Protein AF-A0A1E3H5L6-F1 (afdb_monomer_lite)

Secondary structure (DSSP, 8-state):
-PPP-PPPPSB-TT-TTTT-HHHHHHHHHH-BTTB-EEEETHHHHHHHTTPPP---EEEESS-HHHHHHHHHHTT-EEE-TTGGGTEEEEEETTEEEEEEE-EEEEEEETTEEEEEE-S-HHHHHHTSSBGGGS-EE-TT-BEE-TT-HHHHHHHT---BSS-HHHHHHH-THHHHHHHHHHHHT--SSPPHHHHHHHHHTGGGGGGS-HHHHHHHHHHHHTSTTHHHHHHHHHHTT-HHHHTTT-------TTTTTSSSSSSSSSSS------------------------------------------------------------------------

Organism: NCBI:txid1439726

pLDDT: mean 74.46, std 27.36, range [25.09, 97.69]

Radius of gyration: 32.9 Å; chains: 1; bounding box: 46×104×110 Å

InterPro domains:
  IPR002646 Poly A polymerase, head domain [PF01743] (38-158)
  IPR002646 Poly A polymerase, head domain [cd05398] (20-152)
  IPR043519 Nucleotidyltransferase superfamily [G3DSA:3.30.460.10] (14-154)
  IPR043519 Nucleotidyltransferase superfamily [SSF81301] (20-152)
  IPR050264 Bacterial CCA-adding enzyme type 3 subfamily [PTHR46173] (20-242)

Sequence (340 aa):
MPGEAQIPPRSIAGAAFLADPALQRLFDVVETPGTRLRAVGGAVRNTLIGVAVADVDLATDAAPETVMQRARAAGLAVHPTGLDHGTVTVVVAGCAFEVTTLRADIATDGRRATVAFTDDWAADAGRRDFTMNAIYADRDGTLFDPCGGIADALAGRVRFIGDPAARIAEDYLRILRFFRFHAVYGSGEPDAEGLAASIRARRGLDILSRERIGQEMLKLVTGRRAGAIAAVMQEAGLLGPVIAGVGRPRCSAACWSSHGRRAARSVRRRRLRRFAPSPRRMPRGLPAACGCRGRRRRRSPQRPVLPVGSVPAPCRKSCARRSTGTAARGFSPGSIWRRR

Foldseek 3Di:
DPDDLPDFDQFLAPQPVLVDPQVVVLQVQQDDVVKFKWWFFPSLLCSLQVHDDDATAIEMLDQLVSSVVSLVVVVWDKDCDPSVQQWIWTAGPNDTYIYHAQWAFPDQDAQDGPIDGHSDLLRSLQLDFWQLRSWIAGSSGRIDRNQCNRSCSNQQATDGRPQLLVNCRSPVLSLLVQLLSCLARHDDDHDPRNLVSNLVCLVVLLVDDLVSLVVSLVSLCPGNNSLVSVVSCVVSVNVCSSVVNPDDPPDDSVPVVPVVPPVPPPPDDDDDDDDDDDDDDDDDDDDDDDDDDDDDDDDDDDDDDDDDDDDDDDDDDDDDDDDDDDDDDDDDDDDDDDDD

Structure (mmCIF, N/CA/C/O backbone):
data_AF-A0A1E3H5L6-F1
#
_entry.id   AF-A0A1E3H5L6-F1
#
loop_
_atom_site.group_PDB
_atom_site.id
_atom_site.type_symbol
_atom_site.label_atom_id
_atom_site.label_alt_id
_atom_site.label_comp_id
_atom_site.label_asym_id
_atom_site.label_entity_id
_atom_site.label_seq_id
_atom_site.pdbx_PDB_ins_code
_atom_site.Cartn_x
_atom_site.Cartn_y
_atom_site.Cartn_z
_atom_site.occupancy
_atom_site.B_iso_or_equiv
_atom_site.auth_seq_id
_atom_site.auth_comp_id
_atom_site.auth_asym_id
_atom_site.auth_atom_id
_atom_site.pdbx_PDB_model_num
ATOM 1 N N . MET A 1 1 ? -12.298 5.100 -31.265 1.00 35.44 1 MET A N 1
ATOM 2 C CA . MET A 1 1 ? -13.200 5.655 -30.239 1.00 35.44 1 MET A CA 1
ATOM 3 C C . MET A 1 1 ? -12.334 6.046 -29.055 1.00 35.44 1 MET A C 1
ATOM 5 O O . MET A 1 1 ? -11.755 5.139 -28.465 1.00 35.44 1 MET A O 1
ATOM 9 N N . PRO A 1 2 ? -12.127 7.339 -28.763 1.00 41.56 2 PRO A N 1
ATOM 10 C CA . PRO A 1 2 ? -11.538 7.730 -27.487 1.00 41.56 2 PRO A CA 1
ATOM 11 C C . PRO A 1 2 ? -12.491 7.220 -26.403 1.00 41.56 2 PRO A C 1
ATOM 13 O O . PRO A 1 2 ? -13.686 7.497 -26.476 1.00 41.56 2 PRO A O 1
ATOM 16 N N . GLY A 1 3 ? -11.995 6.371 -25.502 1.00 43.38 3 GLY A N 1
ATOM 17 C CA . GLY A 1 3 ? -12.813 5.767 -24.453 1.00 43.38 3 GLY A CA 1
ATOM 18 C C . GLY A 1 3 ? -13.451 6.856 -23.602 1.00 43.38 3 GLY A C 1
ATOM 19 O O . GLY A 1 3 ? -12.764 7.800 -23.212 1.00 43.38 3 GLY A O 1
ATOM 20 N N . GLU A 1 4 ? -14.754 6.741 -23.352 1.00 46.75 4 GLU A N 1
ATOM 21 C CA . GLU A 1 4 ? -15.442 7.568 -22.363 1.00 46.75 4 GLU A CA 1
ATOM 22 C C . GLU A 1 4 ? -14.608 7.568 -21.082 1.00 46.75 4 GLU A C 1
ATOM 24 O O . GLU A 1 4 ? -14.268 6.505 -20.555 1.00 46.75 4 GLU A O 1
ATOM 29 N N . ALA A 1 5 ? -14.209 8.756 -20.623 1.00 53.06 5 ALA A N 1
ATOM 30 C CA . ALA A 1 5 ? -13.497 8.904 -19.367 1.00 53.06 5 ALA A CA 1
ATOM 31 C C . ALA A 1 5 ? -14.425 8.407 -18.256 1.00 53.06 5 ALA A C 1
ATOM 33 O O . ALA A 1 5 ? -15.350 9.102 -17.839 1.00 53.06 5 ALA A O 1
ATOM 34 N N . GLN A 1 6 ? -14.224 7.158 -17.846 1.00 60.16 6 GLN A N 1
ATOM 35 C CA . GLN A 1 6 ? -15.058 6.504 -16.858 1.00 60.16 6 GLN A CA 1
ATOM 36 C C . GLN A 1 6 ? -14.918 7.282 -15.551 1.00 60.16 6 GLN A C 1
ATOM 38 O O . GLN A 1 6 ? -13.818 7.397 -15.008 1.00 60.16 6 GLN A O 1
ATOM 43 N N . ILE A 1 7 ? -16.021 7.875 -15.091 1.00 73.38 7 ILE A N 1
ATOM 44 C CA . ILE A 1 7 ? -16.043 8.632 -13.840 1.00 73.38 7 ILE A CA 1
ATOM 45 C C . ILE A 1 7 ? -15.582 7.672 -12.738 1.00 73.38 7 ILE A C 1
ATOM 47 O O . ILE A 1 7 ? -16.193 6.608 -12.584 1.00 73.38 7 ILE A O 1
ATOM 51 N N . PRO A 1 8 ? -14.504 7.994 -12.001 1.00 79.94 8 PRO A N 1
ATOM 52 C CA . PRO A 1 8 ? -13.998 7.096 -10.980 1.00 79.94 8 PRO A CA 1
ATOM 53 C C . PRO A 1 8 ? -15.085 6.865 -9.920 1.00 79.94 8 PRO A C 1
ATOM 55 O O . PRO A 1 8 ? -15.781 7.815 -9.535 1.00 79.94 8 PRO A O 1
ATOM 58 N N . PRO A 1 9 ? -15.264 5.618 -9.451 1.00 87.50 9 PRO A N 1
ATOM 59 C CA . PRO A 1 9 ? -16.219 5.319 -8.401 1.00 87.50 9 PRO A CA 1
ATOM 60 C C . PRO A 1 9 ? -15.869 6.130 -7.155 1.00 87.50 9 PRO A C 1
ATOM 62 O O . PRO A 1 9 ? -14.699 6.322 -6.828 1.00 87.50 9 PRO A O 1
ATOM 65 N N . ARG A 1 10 ? -16.900 6.601 -6.454 1.00 91.88 10 ARG A N 1
ATOM 66 C CA . ARG A 1 10 ? -16.752 7.325 -5.181 1.00 91.88 10 ARG A CA 1
ATOM 67 C C . ARG A 1 10 ? -16.841 6.410 -3.962 1.00 91.88 10 ARG A C 1
ATOM 69 O O . ARG A 1 10 ? -16.592 6.854 -2.848 1.00 91.88 10 ARG A O 1
ATOM 76 N N . SER A 1 11 ? -17.224 5.151 -4.164 1.00 94.06 11 SER A N 1
ATOM 77 C CA . SER A 1 11 ? -17.421 4.187 -3.090 1.00 94.06 11 SER A CA 1
ATOM 78 C C . SER A 1 11 ? -17.182 2.755 -3.573 1.00 94.06 11 SER A C 1
ATOM 80 O O . SER A 1 11 ? -17.441 2.433 -4.734 1.00 94.06 11 SER A O 1
ATOM 82 N N . ILE A 1 12 ? -16.711 1.910 -2.660 1.00 94.75 12 ILE A N 1
ATOM 83 C CA . ILE A 1 12 ? -16.675 0.445 -2.755 1.00 94.75 12 ILE A CA 1
ATOM 84 C C . ILE A 1 12 ? -17.670 -0.200 -1.775 1.00 94.75 12 ILE A C 1
ATOM 86 O O . ILE A 1 12 ? -17.419 -1.284 -1.246 1.00 94.75 12 ILE A O 1
ATOM 90 N N . ALA A 1 13 ? -18.790 0.472 -1.494 1.00 92.31 13 ALA A N 1
ATOM 91 C CA . ALA A 1 13 ? -19.855 -0.069 -0.656 1.00 92.31 13 ALA A CA 1
ATOM 92 C C . ALA A 1 13 ? -20.252 -1.486 -1.108 1.00 92.31 13 ALA A C 1
ATOM 94 O O . ALA A 1 13 ? -20.385 -1.770 -2.300 1.00 92.31 13 ALA A O 1
ATOM 95 N N . GLY A 1 14 ? -20.420 -2.388 -0.140 1.00 90.31 14 GLY A N 1
ATOM 96 C CA . GLY A 1 14 ? -20.698 -3.803 -0.402 1.00 90.31 14 GLY A CA 1
ATOM 97 C C . GLY A 1 14 ? -19.461 -4.665 -0.680 1.00 90.31 14 GLY A C 1
ATOM 98 O O . GLY A 1 14 ? -19.610 -5.857 -0.948 1.00 90.31 14 GLY A O 1
ATOM 99 N N . ALA A 1 15 ? -18.243 -4.117 -0.594 1.00 93.31 15 ALA A N 1
ATOM 100 C CA . ALA A 1 15 ? -17.028 -4.926 -0.623 1.00 93.31 15 ALA A CA 1
ATOM 101 C C . ALA A 1 15 ? -17.051 -5.988 0.489 1.00 93.31 15 ALA A C 1
ATOM 103 O O . ALA A 1 15 ? -17.270 -5.672 1.658 1.00 93.31 15 ALA A O 1
ATOM 104 N N . ALA A 1 16 ? -16.777 -7.246 0.133 1.00 93.50 16 ALA A N 1
ATOM 105 C CA . ALA A 1 16 ? -16.902 -8.376 1.056 1.00 93.50 16 ALA A CA 1
ATOM 106 C C . ALA A 1 16 ? -16.047 -8.219 2.324 1.00 93.50 16 ALA A C 1
ATOM 108 O O . ALA A 1 16 ? -16.503 -8.560 3.410 1.00 93.50 16 ALA A O 1
ATOM 109 N N . PHE A 1 17 ? -14.839 -7.660 2.199 1.00 94.12 17 PHE A N 1
ATOM 110 C CA . PHE A 1 17 ? -13.961 -7.438 3.349 1.00 94.12 17 PHE A CA 1
ATOM 111 C C . PHE A 1 17 ? -14.489 -6.340 4.288 1.00 94.12 17 PHE A C 1
ATOM 113 O O . PHE A 1 17 ? -14.298 -6.444 5.491 1.00 94.12 17 PHE A O 1
ATOM 120 N N . LEU A 1 18 ? -15.193 -5.321 3.770 1.00 95.12 18 LEU A N 1
ATOM 121 C CA . LEU A 1 18 ? -15.835 -4.290 4.598 1.00 95.12 18 LEU A CA 1
ATOM 122 C C . LEU A 1 18 ? -17.068 -4.831 5.324 1.00 95.12 18 LEU A C 1
ATOM 124 O O . LEU A 1 18 ? -17.407 -4.336 6.392 1.00 95.12 18 LEU A O 1
ATOM 128 N N . ALA A 1 19 ? -17.725 -5.854 4.778 1.00 93.88 19 ALA A N 1
ATOM 129 C CA . ALA A 1 19 ? -18.857 -6.508 5.427 1.00 93.88 19 ALA A CA 1
ATOM 130 C C . ALA A 1 19 ? -18.444 -7.470 6.560 1.00 93.88 19 ALA A C 1
ATOM 132 O O . ALA A 1 19 ? -19.322 -7.995 7.244 1.00 93.88 19 ALA A O 1
ATOM 133 N N . ASP A 1 20 ? -17.144 -7.711 6.768 1.00 95.12 20 ASP A N 1
ATOM 134 C CA . ASP A 1 20 ? -16.649 -8.577 7.839 1.00 95.12 20 ASP A CA 1
ATOM 135 C C . ASP A 1 20 ? -17.026 -8.001 9.224 1.00 95.12 20 ASP A C 1
ATOM 137 O O . ASP A 1 20 ? -16.581 -6.901 9.578 1.00 95.12 20 ASP A O 1
ATOM 141 N N . PRO A 1 21 ? -17.812 -8.728 10.048 1.00 96.31 21 PRO A N 1
ATOM 142 C CA . PRO A 1 21 ? -18.184 -8.277 11.386 1.00 96.31 21 PRO A CA 1
ATOM 143 C C . PRO A 1 21 ? -16.985 -8.015 12.306 1.00 96.31 21 PRO A C 1
ATOM 145 O O . PRO A 1 21 ? -17.060 -7.147 13.176 1.00 96.31 21 PRO A O 1
ATOM 148 N N . ALA A 1 22 ? -15.882 -8.752 12.139 1.00 96.38 22 ALA A N 1
ATOM 149 C CA . ALA A 1 22 ? -14.669 -8.553 12.922 1.00 96.38 22 ALA A CA 1
ATOM 150 C C . ALA A 1 22 ? -14.000 -7.217 12.573 1.00 96.38 22 ALA A C 1
ATOM 152 O O . ALA A 1 22 ? -13.580 -6.487 13.474 1.00 96.38 22 ALA A O 1
ATOM 153 N N . LEU A 1 23 ? -13.977 -6.858 11.286 1.00 96.75 23 LEU A N 1
ATOM 154 C CA . LEU A 1 23 ? -13.470 -5.565 10.840 1.00 96.75 23 LEU A CA 1
ATOM 155 C C . LEU A 1 23 ? -14.394 -4.418 11.274 1.00 96.75 23 LEU A C 1
ATOM 157 O O . LEU A 1 23 ? -13.916 -3.410 11.789 1.00 96.75 23 LEU A O 1
ATOM 161 N N . GLN A 1 24 ? -15.714 -4.576 11.140 1.00 97.06 24 GLN A N 1
ATOM 162 C CA . GLN A 1 24 ? -16.682 -3.573 11.607 1.00 97.06 24 GLN A CA 1
ATOM 163 C C . GLN A 1 24 ? -16.564 -3.319 13.112 1.00 97.06 24 GLN A C 1
ATOM 165 O O . GLN A 1 24 ? -16.542 -2.168 13.544 1.00 97.06 24 GLN A O 1
ATOM 170 N N . ARG A 1 25 ? -16.364 -4.376 13.906 1.00 97.12 25 ARG A N 1
ATOM 171 C CA . ARG A 1 25 ? -16.081 -4.238 15.337 1.00 97.12 25 ARG A CA 1
ATOM 172 C C . ARG A 1 25 ? -14.775 -3.488 15.605 1.00 97.12 25 ARG A C 1
ATOM 174 O O . ARG A 1 25 ? -14.689 -2.773 16.598 1.00 97.12 25 ARG A O 1
ATOM 181 N N . LEU A 1 26 ? -13.753 -3.647 14.766 1.00 97.19 26 LEU A N 1
ATOM 182 C CA . LEU A 1 26 ? -12.511 -2.888 14.913 1.00 97.19 26 LEU A CA 1
ATOM 183 C C . LEU A 1 26 ? -12.719 -1.395 14.619 1.00 97.19 26 LEU A C 1
ATOM 185 O O . LEU A 1 26 ? -12.208 -0.570 15.375 1.00 97.19 26 LEU A O 1
ATOM 189 N N . PHE A 1 27 ? -13.513 -1.052 13.596 1.00 97.62 27 PHE A N 1
ATOM 190 C CA . PHE A 1 27 ? -13.945 0.332 13.363 1.00 97.62 27 PHE A CA 1
ATOM 191 C C . PHE A 1 27 ? -14.646 0.906 14.599 1.00 97.62 27 PHE A C 1
ATOM 193 O O . PHE A 1 27 ? -14.239 1.958 15.081 1.00 97.62 27 PHE A O 1
ATOM 200 N N . ASP A 1 28 ? -15.606 0.182 15.183 1.00 96.88 28 ASP A N 1
ATOM 201 C CA . ASP A 1 28 ? -16.335 0.636 16.380 1.00 96.88 28 ASP A CA 1
ATOM 202 C C . ASP A 1 28 ? -15.425 0.898 17.591 1.00 96.88 28 ASP A C 1
ATOM 204 O O . ASP A 1 28 ? -15.716 1.754 18.424 1.00 96.88 28 ASP A O 1
ATOM 208 N N . VAL A 1 29 ? -14.331 0.145 17.714 1.00 96.62 29 VAL A N 1
ATOM 209 C CA . VAL A 1 29 ? -13.397 0.258 18.840 1.00 96.62 29 VAL A CA 1
ATOM 210 C C . VAL A 1 29 ? -12.401 1.399 18.656 1.00 96.62 29 VAL A C 1
ATOM 212 O O . VAL A 1 29 ? -12.017 2.045 19.634 1.00 96.62 29 VAL A O 1
ATOM 215 N N . VAL A 1 30 ? -11.931 1.626 17.429 1.00 96.19 30 VAL A N 1
ATOM 216 C CA . VAL A 1 30 ? -10.884 2.618 17.158 1.00 96.19 30 VAL A CA 1
ATOM 217 C C . VAL A 1 30 ? -11.473 3.997 16.886 1.00 96.19 30 VAL A C 1
ATOM 219 O O . VAL A 1 30 ? -10.891 4.986 17.330 1.00 96.19 30 VAL A O 1
ATOM 222 N N . GLU A 1 31 ? -12.602 4.090 16.187 1.00 96.50 31 GLU A N 1
ATOM 223 C CA . GLU A 1 31 ? -13.190 5.368 15.792 1.00 96.50 31 GLU A CA 1
ATOM 224 C C . GLU A 1 31 ? -13.839 6.109 16.966 1.00 96.50 31 GLU A C 1
ATOM 226 O O . GLU A 1 31 ? -14.530 5.543 17.809 1.00 96.50 31 GLU A O 1
ATOM 231 N N . THR A 1 32 ? -13.649 7.427 16.993 1.00 93.25 32 THR A N 1
ATOM 232 C CA . THR A 1 32 ? -14.320 8.360 17.909 1.00 93.25 32 THR A CA 1
ATOM 233 C C . THR A 1 32 ? -14.660 9.641 17.145 1.00 93.25 32 THR A C 1
ATOM 235 O O . THR A 1 32 ? -14.175 9.838 16.024 1.00 93.25 32 THR A O 1
ATOM 238 N N . PRO A 1 33 ? -15.447 10.577 17.708 1.00 90.38 33 PRO A N 1
ATOM 239 C CA . PRO A 1 33 ? -15.468 11.938 17.181 1.00 90.38 33 PRO A CA 1
ATOM 240 C C . PRO A 1 33 ? -14.024 12.466 17.083 1.00 90.38 33 PRO A C 1
ATOM 242 O O . PRO A 1 33 ? -13.317 12.501 18.086 1.00 90.38 33 PRO A O 1
ATOM 245 N N . GLY A 1 34 ? -13.560 12.779 15.869 1.00 88.06 34 GLY A N 1
ATOM 246 C CA . GLY A 1 34 ? -12.190 13.246 15.610 1.00 88.06 34 GLY A CA 1
ATOM 247 C C . GLY A 1 34 ? -11.105 12.173 15.437 1.00 88.06 34 GLY A C 1
ATOM 248 O O . GLY A 1 34 ? -9.956 12.543 15.252 1.00 88.06 34 GLY A O 1
ATOM 249 N N . THR A 1 35 ? -11.433 10.876 15.472 1.00 93.94 35 THR A N 1
ATOM 250 C CA . THR A 1 35 ? -10.511 9.797 15.067 1.00 93.94 35 THR A CA 1
ATOM 251 C C . THR A 1 35 ? -11.134 9.008 13.928 1.00 93.94 35 THR A C 1
ATOM 253 O O . THR A 1 35 ? -12.324 8.672 13.969 1.00 93.94 35 THR A O 1
ATOM 256 N N . ARG A 1 36 ? -10.339 8.697 12.913 1.00 95.94 36 ARG A N 1
ATOM 257 C CA . ARG A 1 36 ? -10.744 7.909 11.754 1.00 95.94 36 ARG A CA 1
ATOM 258 C C . ARG A 1 36 ? -9.859 6.683 11.611 1.00 95.94 36 ARG A C 1
ATOM 260 O O . ARG A 1 36 ? -8.647 6.734 11.812 1.00 95.94 36 ARG A O 1
ATOM 267 N N . LEU A 1 37 ? -10.484 5.576 11.237 1.00 97.38 37 LEU A N 1
ATOM 268 C CA . LEU A 1 37 ? -9.820 4.371 10.767 1.00 97.38 37 LEU A CA 1
ATOM 269 C C . LEU A 1 37 ? -10.243 4.189 9.310 1.00 97.38 37 LEU A C 1
ATOM 271 O O . LEU A 1 37 ? -11.395 4.425 8.966 1.00 97.38 37 LEU A O 1
ATOM 275 N N . ARG A 1 38 ? -9.318 3.802 8.436 1.00 97.69 38 ARG A N 1
ATOM 276 C CA . ARG A 1 38 ? -9.599 3.569 7.016 1.00 97.69 38 ARG A CA 1
ATOM 277 C C . ARG A 1 38 ? -8.890 2.326 6.534 1.00 97.69 38 ARG A C 1
ATOM 279 O O . ARG A 1 38 ? -7.726 2.122 6.863 1.00 97.69 38 ARG A O 1
ATOM 286 N N . ALA A 1 39 ? -9.547 1.540 5.693 1.00 97.38 39 ALA A N 1
ATOM 287 C CA . ALA A 1 39 ? -8.843 0.539 4.904 1.00 97.38 39 ALA A CA 1
ATOM 288 C C . ALA A 1 39 ? -7.957 1.234 3.872 1.00 97.38 39 ALA A C 1
ATOM 290 O O . ALA A 1 39 ? -8.349 2.255 3.309 1.00 97.38 39 ALA A O 1
ATOM 291 N N . VAL A 1 40 ? -6.763 0.700 3.620 1.00 95.69 40 VAL A N 1
ATOM 292 C CA . VAL A 1 40 ? -5.792 1.338 2.727 1.00 95.69 40 VAL A CA 1
ATOM 293 C C . VAL A 1 40 ? -5.113 0.339 1.797 1.00 95.69 40 VAL A C 1
ATOM 295 O O . VAL A 1 40 ? -4.945 -0.841 2.095 1.00 95.69 40 VAL A O 1
ATOM 298 N N . GLY A 1 41 ? -4.690 0.828 0.634 1.00 91.62 41 GLY A N 1
ATOM 299 C CA . GLY A 1 41 ? -3.718 0.143 -0.205 1.00 91.62 41 GLY A CA 1
ATOM 300 C C . GLY A 1 41 ? -4.280 -1.088 -0.903 1.00 91.62 41 GLY A C 1
ATOM 301 O O . GLY A 1 41 ? -5.126 -0.973 -1.790 1.00 91.62 41 GLY A O 1
ATOM 302 N N . GLY A 1 42 ? -3.742 -2.266 -0.575 1.00 92.31 42 GLY A N 1
ATOM 303 C CA . GLY A 1 42 ? -3.971 -3.493 -1.338 1.00 92.31 42 GLY A CA 1
ATOM 304 C C . GLY A 1 42 ? -5.433 -3.921 -1.409 1.00 92.31 42 GLY A C 1
ATOM 305 O O . GLY A 1 42 ? -5.910 -4.239 -2.499 1.00 92.31 42 GLY A O 1
ATOM 306 N N . ALA A 1 43 ? -6.139 -3.876 -0.279 1.00 94.75 43 ALA A N 1
ATOM 307 C CA . ALA A 1 43 ? -7.544 -4.263 -0.190 1.00 94.75 43 ALA A CA 1
ATOM 308 C C . ALA A 1 43 ? -8.452 -3.353 -1.030 1.00 94.75 43 ALA A C 1
ATOM 310 O O . ALA A 1 43 ? -9.270 -3.834 -1.820 1.00 94.75 43 ALA A O 1
ATOM 311 N N . VAL A 1 44 ? -8.249 -2.036 -0.922 1.00 96.50 44 VAL A N 1
ATOM 312 C CA . VAL A 1 44 ? -9.035 -1.027 -1.647 1.00 96.50 44 VAL A CA 1
ATOM 313 C C . VAL A 1 44 ? -8.782 -1.133 -3.152 1.00 96.50 44 VAL A C 1
ATOM 315 O O . VAL A 1 44 ? -9.725 -1.279 -3.930 1.00 96.50 44 VAL A O 1
ATOM 318 N N . ARG A 1 45 ? -7.507 -1.169 -3.567 1.00 95.50 45 ARG A N 1
ATOM 319 C CA . ARG A 1 45 ? -7.117 -1.340 -4.975 1.00 95.50 45 ARG A CA 1
ATOM 320 C C . ARG A 1 45 ? -7.699 -2.615 -5.569 1.00 95.50 45 ARG A C 1
ATOM 322 O O . ARG A 1 45 ? -8.288 -2.562 -6.642 1.00 95.50 45 ARG A O 1
ATOM 329 N N . ASN A 1 46 ? -7.515 -3.756 -4.902 1.00 95.44 46 ASN A N 1
ATOM 330 C CA . ASN A 1 46 ? -7.954 -5.049 -5.425 1.00 95.44 46 ASN A CA 1
ATOM 331 C C . ASN A 1 46 ? -9.473 -5.091 -5.598 1.00 95.44 46 ASN A C 1
ATOM 333 O O . ASN A 1 46 ? -9.945 -5.570 -6.625 1.00 95.44 46 ASN A O 1
ATOM 337 N N . THR A 1 47 ? -10.218 -4.504 -4.663 1.00 95.75 47 THR A N 1
ATOM 338 C CA . THR A 1 47 ? -11.676 -4.377 -4.767 1.00 95.75 47 THR A CA 1
ATOM 339 C C . THR A 1 47 ? -12.088 -3.565 -5.995 1.00 95.75 47 THR A C 1
ATOM 341 O O . THR A 1 47 ? -12.937 -4.015 -6.760 1.00 95.75 47 THR A O 1
ATOM 344 N N . LEU A 1 48 ? -11.440 -2.420 -6.240 1.00 94.31 48 LEU A N 1
ATOM 345 C CA . LEU A 1 48 ? -11.726 -1.563 -7.399 1.00 94.31 48 LEU A CA 1
ATOM 346 C C . LEU A 1 48 ? -11.523 -2.275 -8.743 1.00 94.31 48 LEU A C 1
ATOM 348 O O . LEU A 1 48 ? -12.259 -2.018 -9.691 1.00 94.31 48 LEU A O 1
ATOM 352 N N . ILE A 1 49 ? -10.536 -3.169 -8.830 1.00 93.38 49 ILE A N 1
ATOM 353 C CA . ILE A 1 49 ? -10.177 -3.874 -10.073 1.00 93.38 49 ILE A CA 1
ATOM 354 C C . ILE A 1 49 ? -10.707 -5.318 -10.137 1.00 93.38 49 ILE A C 1
ATOM 356 O O . ILE A 1 49 ? -10.321 -6.071 -11.033 1.00 93.38 49 ILE A O 1
ATOM 360 N N . GLY A 1 50 ? -11.557 -5.731 -9.190 1.00 92.12 50 GLY A N 1
ATOM 361 C CA . GLY A 1 50 ? -12.161 -7.069 -9.162 1.00 92.12 50 GLY A CA 1
ATOM 362 C C . GLY A 1 50 ? -11.173 -8.214 -8.894 1.00 92.12 50 GLY A C 1
ATOM 363 O O . GLY A 1 50 ? -11.354 -9.324 -9.392 1.00 92.12 50 GLY A O 1
ATOM 364 N N . VAL A 1 51 ? -10.108 -7.953 -8.137 1.00 91.25 51 VAL A N 1
ATOM 365 C CA . VAL A 1 51 ? -9.126 -8.950 -7.686 1.00 91.25 51 VAL A CA 1
ATOM 366 C C . VAL A 1 51 ? -9.423 -9.336 -6.236 1.00 91.25 51 VAL A C 1
ATOM 368 O O . VAL A 1 51 ? -9.881 -8.516 -5.445 1.00 91.25 51 VAL A O 1
ATOM 371 N N . ALA A 1 52 ? -9.149 -10.590 -5.868 1.00 90.50 52 ALA A N 1
ATOM 372 C CA . ALA A 1 52 ? -9.332 -11.056 -4.497 1.00 90.50 52 ALA A CA 1
ATOM 373 C C . ALA A 1 52 ? -8.488 -10.238 -3.500 1.00 90.50 52 ALA A C 1
ATOM 375 O O . ALA A 1 52 ? -7.312 -9.942 -3.740 1.00 90.50 52 ALA A O 1
ATOM 376 N N . VAL A 1 53 ? -9.098 -9.885 -2.371 1.00 93.00 53 VAL A N 1
ATOM 377 C CA . VAL A 1 53 ? -8.414 -9.278 -1.225 1.00 93.00 53 VAL A CA 1
ATOM 378 C C . VAL A 1 53 ? -7.863 -10.412 -0.364 1.00 93.00 53 VAL A C 1
ATOM 380 O O . VAL A 1 53 ? -8.619 -11.298 0.023 1.00 93.00 53 VAL A O 1
ATOM 383 N N . ALA A 1 54 ? -6.550 -10.415 -0.133 1.00 85.88 54 ALA A N 1
ATOM 384 C CA . ALA A 1 54 ? -5.888 -11.408 0.716 1.00 85.88 54 ALA A CA 1
ATOM 385 C C . ALA A 1 54 ? -5.730 -10.882 2.146 1.00 85.88 54 ALA A C 1
ATOM 387 O O . ALA A 1 54 ? -6.175 -11.528 3.086 1.00 85.88 54 ALA A O 1
ATOM 388 N N . ASP A 1 55 ? -5.179 -9.674 2.261 1.00 89.56 55 ASP A N 1
ATOM 389 C CA . ASP A 1 55 ? -4.893 -9.003 3.524 1.00 89.56 55 ASP A CA 1
ATOM 390 C C . ASP A 1 55 ? -5.539 -7.610 3.524 1.00 89.56 55 ASP A C 1
ATOM 392 O O . ASP A 1 55 ? -5.670 -6.971 2.468 1.00 89.56 55 ASP A O 1
ATOM 396 N N . VAL A 1 56 ? -5.961 -7.153 4.705 1.00 94.31 56 VAL A N 1
ATOM 397 C CA . VAL A 1 56 ? -6.582 -5.840 4.917 1.00 94.31 56 VAL A CA 1
ATOM 398 C C . VAL A 1 56 ? -5.691 -5.011 5.831 1.00 94.31 56 VAL A C 1
ATOM 400 O O . VAL A 1 56 ? -5.662 -5.225 7.041 1.00 94.31 56 VAL A O 1
ATOM 403 N N . ASP A 1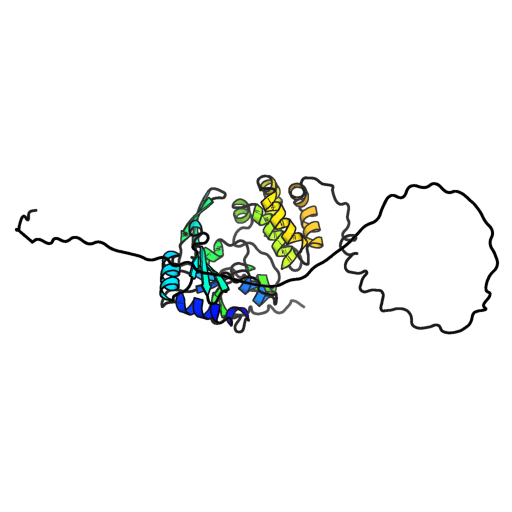 57 ? -5.013 -4.036 5.232 1.00 95.38 57 ASP A N 1
ATOM 404 C CA . ASP A 1 57 ? -4.237 -3.035 5.957 1.00 95.38 57 ASP A CA 1
ATOM 405 C C . ASP A 1 57 ? -5.141 -1.859 6.330 1.00 95.38 57 ASP A C 1
ATOM 407 O O . ASP A 1 57 ? -5.946 -1.388 5.512 1.00 95.38 57 ASP A O 1
ATOM 411 N N . LEU A 1 58 ? -4.983 -1.353 7.550 1.00 97.25 58 LEU A N 1
ATOM 412 C CA . LEU A 1 58 ? -5.759 -0.237 8.075 1.00 97.25 58 LEU A CA 1
ATOM 413 C C . LEU A 1 58 ? -4.833 0.924 8.443 1.00 97.25 58 LEU A C 1
ATOM 415 O O . LEU A 1 58 ? -3.742 0.727 8.971 1.00 97.25 58 LEU A O 1
ATOM 419 N N . ALA A 1 59 ? -5.283 2.145 8.184 1.00 97.12 59 ALA A N 1
ATOM 420 C CA . ALA A 1 59 ? -4.603 3.379 8.550 1.00 97.12 59 ALA A CA 1
ATOM 421 C C . ALA A 1 59 ? -5.473 4.206 9.503 1.00 97.12 59 ALA A C 1
ATOM 423 O O . ALA A 1 59 ? -6.692 4.246 9.338 1.00 97.12 59 ALA A O 1
ATOM 424 N N . THR A 1 60 ? -4.869 4.871 10.488 1.00 97.25 60 THR A N 1
ATOM 425 C CA . THR A 1 60 ? -5.597 5.722 11.444 1.00 97.25 60 THR A CA 1
ATOM 426 C C . THR A 1 60 ? -4.816 6.969 11.834 1.00 97.25 60 THR A C 1
ATOM 428 O O . THR A 1 60 ? -3.594 6.931 11.934 1.00 97.25 60 THR A O 1
ATOM 431 N N . ASP A 1 61 ? -5.524 8.067 12.083 1.00 95.50 61 ASP A N 1
ATOM 432 C CA . ASP A 1 61 ? -4.973 9.302 12.657 1.00 95.50 61 ASP A CA 1
ATOM 433 C C . ASP A 1 61 ? -4.714 9.199 14.178 1.00 95.50 61 ASP A C 1
ATOM 435 O O . ASP A 1 61 ? -4.121 10.096 14.775 1.00 95.50 61 ASP A O 1
ATOM 439 N N . ALA A 1 62 ? -5.100 8.092 14.826 1.00 94.75 62 ALA A N 1
ATOM 440 C CA . ALA A 1 62 ? -4.778 7.835 16.226 1.00 94.75 62 ALA A CA 1
ATOM 441 C C . ALA A 1 62 ? -3.342 7.329 16.423 1.00 94.75 62 ALA A C 1
ATOM 443 O O . ALA A 1 62 ? -2.869 6.445 15.709 1.00 94.75 62 ALA A O 1
ATOM 444 N N . ALA A 1 63 ? -2.688 7.810 17.486 1.00 93.06 63 ALA A N 1
ATOM 445 C CA . ALA A 1 63 ? -1.405 7.281 17.946 1.00 93.06 63 ALA A CA 1
ATOM 446 C C . ALA A 1 63 ? -1.486 5.775 18.293 1.00 93.06 63 ALA A C 1
ATOM 448 O O . ALA A 1 63 ? -2.531 5.327 18.791 1.00 93.06 63 ALA A O 1
ATOM 449 N N . PRO A 1 64 ? -0.398 4.997 18.107 1.00 94.19 64 PRO A N 1
ATOM 450 C CA . PRO A 1 64 ? -0.389 3.559 18.384 1.00 94.19 64 PRO A CA 1
ATOM 451 C C . PRO A 1 64 ? -0.847 3.222 19.808 1.00 94.19 64 PRO A C 1
ATOM 453 O O . PRO A 1 64 ? -1.637 2.302 20.016 1.00 94.19 64 PRO A O 1
ATOM 456 N N . GLU A 1 65 ? -0.423 4.010 20.795 1.00 94.00 65 GLU A N 1
ATOM 457 C CA . GLU A 1 65 ? -0.771 3.838 22.206 1.00 94.00 65 GLU A CA 1
ATOM 458 C C . GLU A 1 65 ? -2.280 3.972 22.433 1.00 94.00 65 GLU A C 1
ATOM 460 O O . GLU A 1 65 ? -2.872 3.174 23.165 1.00 94.00 65 GLU A O 1
ATOM 465 N N . THR A 1 66 ? -2.914 4.933 21.756 1.00 94.88 66 THR A N 1
ATOM 466 C CA . THR A 1 66 ? -4.364 5.158 21.802 1.00 94.88 66 THR A CA 1
ATOM 467 C C . THR A 1 66 ? -5.117 3.974 21.203 1.00 94.88 66 THR A C 1
ATOM 469 O O . THR A 1 66 ? -6.069 3.484 21.814 1.00 94.88 66 THR A O 1
ATOM 472 N N . VAL A 1 67 ? -4.672 3.461 20.049 1.00 96.06 67 VAL A N 1
ATOM 473 C CA . VAL A 1 67 ? -5.256 2.262 19.419 1.00 96.06 67 VAL A CA 1
ATOM 474 C C . VAL A 1 67 ? -5.160 1.068 20.370 1.00 96.06 67 VAL A C 1
ATOM 476 O O . VAL A 1 67 ? -6.155 0.390 20.628 1.00 96.06 67 VAL A O 1
ATOM 479 N N . MET A 1 68 ? -3.983 0.841 20.959 1.00 96.25 68 MET A N 1
ATOM 480 C CA . MET A 1 68 ? -3.752 -0.258 21.898 1.00 96.25 68 MET A CA 1
ATOM 481 C C . MET A 1 68 ? -4.606 -0.129 23.164 1.00 96.25 68 MET A C 1
ATOM 483 O O . MET A 1 68 ? -5.134 -1.129 23.651 1.00 96.25 68 MET A O 1
ATOM 487 N N . GLN A 1 69 ? -4.739 1.080 23.715 1.00 96.94 69 GLN A N 1
ATOM 488 C CA . GLN A 1 69 ? -5.560 1.343 24.895 1.00 96.94 69 GLN A CA 1
ATOM 489 C C . GLN A 1 69 ? -7.036 1.042 24.617 1.00 96.94 69 GLN A C 1
ATOM 491 O O . GLN A 1 69 ? -7.654 0.295 25.377 1.00 96.94 69 GLN A O 1
ATOM 496 N N . ARG A 1 70 ? -7.584 1.576 23.517 1.00 97.00 70 ARG A N 1
ATOM 497 C CA . ARG A 1 70 ? -8.984 1.368 23.115 1.00 97.00 70 ARG A CA 1
ATOM 498 C C . ARG A 1 70 ? -9.273 -0.109 22.845 1.00 97.00 70 ARG A C 1
ATOM 500 O O . ARG A 1 70 ? -10.228 -0.659 23.390 1.00 97.00 70 ARG A O 1
ATOM 507 N N . ALA A 1 71 ? -8.396 -0.782 22.101 1.00 96.75 71 ALA A N 1
ATOM 508 C CA . ALA A 1 71 ? -8.538 -2.203 21.800 1.00 96.75 71 ALA A CA 1
ATOM 509 C C . ALA A 1 71 ? -8.514 -3.087 23.058 1.00 96.75 71 ALA A C 1
ATOM 511 O O . ALA A 1 71 ? -9.370 -3.959 23.213 1.00 96.75 71 ALA A O 1
ATOM 512 N N . ARG A 1 72 ? -7.605 -2.824 24.007 1.00 97.12 72 ARG A N 1
ATOM 513 C CA . ARG A 1 72 ? -7.568 -3.551 25.289 1.00 97.12 72 ARG A CA 1
ATOM 514 C C . ARG A 1 72 ? -8.796 -3.281 26.151 1.00 97.12 72 ARG A C 1
ATOM 516 O O . ARG A 1 72 ? -9.316 -4.216 26.753 1.00 97.12 72 ARG A O 1
ATOM 523 N N . ALA A 1 73 ? -9.272 -2.036 26.198 1.00 97.06 73 ALA A N 1
ATOM 524 C CA . ALA A 1 73 ? -10.488 -1.680 26.929 1.00 97.06 73 ALA A CA 1
ATOM 525 C C . ALA A 1 73 ? -11.726 -2.411 26.375 1.00 97.06 73 ALA A C 1
ATOM 527 O O . ALA A 1 73 ? -12.603 -2.802 27.140 1.00 97.06 73 ALA A O 1
ATOM 528 N N . ALA A 1 74 ? -11.755 -2.673 25.066 1.00 96.44 74 ALA A N 1
ATOM 529 C CA . ALA A 1 74 ? -12.782 -3.476 24.401 1.00 96.44 74 ALA A CA 1
ATOM 530 C C . ALA A 1 74 ? -12.574 -5.006 24.518 1.00 96.44 74 ALA A C 1
ATOM 532 O O . ALA A 1 74 ? -13.324 -5.779 23.912 1.00 96.44 74 ALA A O 1
ATOM 533 N N . GLY A 1 75 ? -11.560 -5.455 25.270 1.00 96.62 75 GLY A N 1
ATOM 534 C CA . GLY A 1 75 ? -11.248 -6.871 25.486 1.00 96.62 75 GLY A CA 1
ATOM 535 C C . GLY A 1 75 ? -10.602 -7.575 24.289 1.00 96.62 75 GLY A C 1
ATOM 536 O O . GLY A 1 75 ? -10.651 -8.802 24.211 1.00 96.62 75 GLY A O 1
ATOM 537 N N . LEU A 1 76 ? -10.025 -6.829 23.344 1.00 96.94 76 LEU A N 1
ATOM 538 C CA . LEU A 1 76 ? -9.349 -7.386 22.173 1.00 96.94 76 LEU A CA 1
ATOM 539 C C . LEU A 1 76 ? -7.887 -7.718 22.487 1.00 96.94 76 LEU A C 1
ATOM 541 O O . LEU A 1 76 ? -7.231 -7.040 23.284 1.00 96.94 76 LEU A O 1
ATOM 545 N N . ALA A 1 77 ? -7.356 -8.748 21.827 1.00 96.31 77 ALA A N 1
ATOM 546 C CA . ALA A 1 77 ? -5.934 -9.053 21.901 1.00 96.31 77 ALA A CA 1
ATOM 547 C C . ALA A 1 77 ? -5.150 -8.083 21.008 1.00 96.31 77 ALA A C 1
ATOM 549 O O . ALA A 1 77 ? -5.542 -7.795 19.877 1.00 96.31 77 ALA A O 1
ATOM 550 N N . VAL A 1 78 ? -4.044 -7.563 21.538 1.00 96.56 78 VAL A N 1
ATOM 551 C CA . VAL A 1 78 ? -3.243 -6.517 20.897 1.00 96.56 78 VAL A CA 1
ATOM 552 C C . VAL A 1 78 ? -1.781 -6.919 20.928 1.00 96.56 78 VAL A C 1
ATOM 554 O O . VAL A 1 78 ? -1.220 -7.151 22.003 1.00 96.56 78 VAL A O 1
ATOM 557 N N . HIS A 1 79 ? -1.158 -6.942 19.756 1.00 94.56 79 HIS A N 1
ATOM 558 C CA . HIS A 1 79 ? 0.250 -7.254 19.580 1.00 94.56 79 HIS A CA 1
ATOM 559 C C . HIS A 1 79 ? 0.983 -6.020 19.033 1.00 94.56 79 HIS A C 1
ATOM 561 O O . HIS A 1 79 ? 0.626 -5.528 17.962 1.00 94.56 79 HIS A O 1
ATOM 567 N N . PRO A 1 80 ? 2.003 -5.503 19.742 1.00 90.81 80 PRO A N 1
ATOM 568 C CA . PRO A 1 80 ? 2.789 -4.344 19.318 1.00 90.81 80 PRO A CA 1
ATOM 569 C C . PRO A 1 80 ? 3.767 -4.710 18.186 1.00 90.81 80 PRO A C 1
ATOM 571 O O . PRO A 1 80 ? 4.986 -4.710 18.350 1.00 90.81 80 PRO A O 1
ATOM 574 N N . THR A 1 81 ? 3.231 -5.101 17.036 1.00 84.56 81 THR A N 1
ATOM 575 C CA . THR A 1 81 ? 3.996 -5.533 15.865 1.00 84.56 81 THR A CA 1
ATOM 576 C C . THR A 1 81 ? 4.541 -4.325 15.111 1.00 84.56 81 THR A C 1
ATOM 578 O O . THR A 1 81 ? 3.848 -3.746 14.282 1.00 84.56 81 THR A O 1
ATOM 581 N N . GLY A 1 82 ? 5.795 -3.953 15.367 1.00 82.25 82 GLY A N 1
ATOM 582 C CA . GLY A 1 82 ? 6.430 -2.843 14.651 1.00 82.25 82 GLY A CA 1
ATOM 583 C C . GLY A 1 82 ? 5.974 -1.466 15.139 1.00 82.25 82 GLY A C 1
ATOM 584 O O . GLY A 1 82 ? 5.712 -0.581 14.322 1.00 82.25 82 GLY A O 1
ATOM 585 N N . LEU A 1 83 ? 5.915 -1.274 16.463 1.00 82.06 83 LEU A N 1
ATOM 586 C CA . LEU A 1 83 ? 5.629 0.027 17.086 1.00 82.06 83 LEU A CA 1
ATOM 587 C C . LEU A 1 83 ? 6.563 1.139 16.602 1.00 82.06 83 LEU A C 1
ATOM 589 O O . LEU A 1 83 ? 6.096 2.245 16.350 1.00 82.06 83 LEU A O 1
ATOM 593 N N . ASP A 1 84 ? 7.839 0.826 16.361 1.00 80.50 84 ASP A N 1
ATOM 594 C CA . ASP A 1 84 ? 8.825 1.764 15.797 1.00 80.50 84 ASP A CA 1
ATOM 595 C C . ASP A 1 84 ? 8.414 2.308 14.415 1.00 80.50 84 ASP A C 1
ATOM 597 O O . ASP A 1 84 ? 8.924 3.322 13.941 1.00 80.50 84 ASP A O 1
ATOM 601 N N . HIS A 1 85 ? 7.491 1.623 13.738 1.00 81.44 85 HIS A N 1
ATOM 602 C CA . HIS A 1 85 ? 6.934 2.011 12.446 1.00 81.44 85 HIS A CA 1
ATOM 603 C C . HIS A 1 85 ? 5.467 2.449 12.532 1.00 81.44 85 HIS A C 1
ATOM 605 O O . HIS A 1 85 ? 4.853 2.692 11.489 1.00 81.44 85 HIS A O 1
ATOM 611 N N . GLY A 1 86 ? 4.921 2.555 13.747 1.00 87.38 86 GLY A N 1
ATOM 612 C CA . GLY A 1 86 ? 3.543 2.947 14.020 1.00 87.38 86 GLY A CA 1
ATOM 613 C C . GLY A 1 86 ? 2.512 1.858 13.761 1.00 87.38 86 GLY A C 1
ATOM 614 O O . GLY A 1 86 ? 1.351 2.190 13.569 1.00 87.38 86 GLY A O 1
ATOM 615 N N . THR A 1 87 ? 2.910 0.585 13.684 1.00 93.94 87 THR A N 1
ATOM 616 C CA . THR A 1 87 ? 1.981 -0.517 13.389 1.00 93.94 87 THR A CA 1
ATOM 617 C C . THR A 1 87 ? 1.658 -1.323 14.642 1.00 93.94 87 THR A C 1
ATOM 619 O O . THR A 1 87 ? 2.513 -1.582 15.490 1.00 93.94 87 THR A O 1
ATOM 622 N N . VAL A 1 88 ? 0.390 -1.703 14.765 1.00 95.56 88 VAL A N 1
ATOM 623 C CA . VAL A 1 88 ? -0.155 -2.528 15.839 1.00 95.56 88 VAL A CA 1
ATOM 624 C C . VAL A 1 88 ? -1.063 -3.572 15.209 1.00 95.56 88 VAL A C 1
ATOM 626 O O . VAL A 1 88 ? -1.947 -3.238 14.427 1.00 95.56 88 VAL A O 1
ATOM 629 N N . THR A 1 89 ? -0.886 -4.837 15.577 1.00 96.94 89 THR A N 1
ATOM 630 C CA . THR A 1 89 ? -1.809 -5.899 15.175 1.00 96.94 89 THR A CA 1
ATOM 631 C C . THR A 1 89 ? -2.891 -6.049 16.235 1.00 96.94 89 THR A C 1
ATOM 633 O O . THR A 1 89 ? -2.594 -6.327 17.401 1.00 96.94 89 THR A O 1
ATOM 636 N N . VAL A 1 90 ? -4.151 -5.901 15.836 1.00 96.81 90 VAL A N 1
ATOM 637 C CA . VAL A 1 90 ? -5.318 -6.123 16.698 1.00 96.81 90 VAL A CA 1
ATOM 638 C C . VAL A 1 90 ? -6.038 -7.382 16.240 1.00 96.81 90 VAL A C 1
ATOM 640 O O . VAL A 1 90 ? -6.334 -7.540 15.058 1.00 96.81 90 VAL A O 1
ATOM 643 N N . VAL A 1 91 ? -6.319 -8.291 17.173 1.00 96.69 91 VAL A N 1
ATOM 644 C CA . VAL A 1 91 ? -7.005 -9.551 16.881 1.00 96.69 91 VAL A CA 1
ATOM 645 C C . VAL A 1 91 ? -8.453 -9.469 17.344 1.00 96.69 91 VAL A C 1
ATOM 647 O O . VAL A 1 91 ? -8.733 -9.324 18.538 1.00 96.69 91 VAL A O 1
ATOM 650 N N . VAL A 1 92 ? -9.378 -9.609 16.397 1.00 96.56 92 VAL A N 1
ATOM 651 C CA . VAL A 1 92 ? -10.826 -9.578 16.626 1.00 96.56 92 VAL A CA 1
ATOM 652 C C . VAL A 1 92 ? -11.425 -10.893 16.153 1.00 96.56 92 VAL A C 1
ATOM 654 O O . VAL A 1 92 ? -11.296 -11.253 14.990 1.00 96.56 92 VAL A O 1
ATOM 657 N N . ALA A 1 93 ? -12.059 -11.640 17.063 1.00 92.75 93 ALA A N 1
ATOM 658 C CA . ALA A 1 93 ? -12.670 -12.941 16.759 1.00 92.75 93 ALA A CA 1
ATOM 659 C C . ALA A 1 93 ? -11.729 -13.927 16.019 1.00 92.75 93 ALA A C 1
ATOM 661 O O . ALA A 1 93 ? -12.163 -14.694 15.167 1.00 92.75 93 ALA A O 1
ATOM 662 N N . GLY A 1 94 ? -10.429 -13.900 16.341 1.00 91.81 94 GLY A N 1
ATOM 663 C CA . GLY A 1 94 ? -9.408 -14.747 15.709 1.00 91.81 94 GLY A CA 1
ATOM 664 C C . GLY A 1 94 ? -8.832 -14.206 14.394 1.00 91.81 94 GLY A C 1
ATOM 665 O O . GLY A 1 94 ? -7.877 -14.786 13.886 1.00 91.81 94 GLY A O 1
ATOM 666 N N . CYS A 1 95 ? -9.352 -13.091 13.874 1.00 93.44 95 CYS A N 1
ATOM 667 C CA . CYS A 1 95 ? -8.828 -12.409 12.691 1.00 93.44 95 CYS A CA 1
ATOM 668 C C . CYS A 1 95 ? -7.838 -11.319 13.112 1.00 93.44 95 CYS A C 1
ATOM 670 O O . CYS A 1 95 ? -8.159 -10.499 13.973 1.00 93.44 95 CYS A O 1
ATOM 672 N N . ALA A 1 96 ? -6.638 -11.322 12.533 1.00 95.12 96 ALA A N 1
ATOM 673 C CA . ALA A 1 96 ? -5.611 -10.320 12.795 1.00 95.12 96 ALA A CA 1
ATOM 674 C C . ALA A 1 96 ? -5.709 -9.178 11.777 1.00 95.12 96 ALA A C 1
ATOM 676 O O . ALA A 1 96 ? -5.737 -9.430 10.575 1.00 95.12 96 ALA A O 1
ATOM 677 N N . PHE A 1 97 ? -5.726 -7.941 12.268 1.00 96.25 97 PHE A N 1
ATOM 678 C CA . PHE A 1 97 ? -5.747 -6.732 11.451 1.00 96.25 97 PHE A CA 1
ATOM 679 C C . PHE A 1 97 ? -4.548 -5.853 11.790 1.00 96.25 97 PHE A C 1
ATOM 681 O O . PHE A 1 97 ? -4.318 -5.544 12.964 1.00 96.25 97 PHE A O 1
ATOM 688 N N . GLU A 1 98 ? -3.804 -5.436 10.769 1.00 96.56 98 GLU A N 1
ATOM 689 C CA . GLU A 1 98 ? -2.704 -4.487 10.923 1.00 96.56 98 GLU A CA 1
ATOM 690 C C . GLU A 1 98 ? -3.254 -3.059 10.880 1.00 96.56 98 GLU A C 1
ATOM 692 O O . GLU A 1 98 ? -3.815 -2.617 9.878 1.00 96.56 98 GLU A O 1
ATOM 697 N N . VAL A 1 99 ? -3.107 -2.341 11.993 1.00 96.81 99 VAL A N 1
ATOM 698 C CA . VAL A 1 99 ? -3.483 -0.934 12.131 1.00 96.81 99 VAL A CA 1
ATOM 699 C C . VAL A 1 99 ? -2.210 -0.106 12.196 1.00 96.81 99 VAL A C 1
ATOM 701 O O . VAL A 1 99 ? -1.429 -0.230 13.140 1.00 96.81 99 VAL A O 1
ATOM 704 N N . THR A 1 100 ? -2.002 0.747 11.200 1.00 96.00 100 THR A N 1
ATOM 705 C CA . THR A 1 100 ? -0.846 1.637 11.114 1.00 96.00 100 THR A CA 1
ATOM 706 C C . THR A 1 100 ? -1.269 3.084 11.338 1.00 96.00 100 THR A C 1
ATOM 708 O O . THR A 1 100 ? -2.134 3.613 10.641 1.00 96.00 100 THR A O 1
ATOM 711 N N . THR A 1 101 ? -0.634 3.756 12.289 1.00 95.31 101 THR A N 1
ATOM 712 C CA . THR A 1 101 ? -0.811 5.195 12.482 1.00 95.31 101 THR A CA 1
ATOM 713 C C . THR A 1 101 ? -0.251 5.964 11.288 1.00 95.31 101 THR A C 1
ATOM 715 O O . THR A 1 101 ? 0.847 5.670 10.801 1.00 95.31 101 THR A O 1
ATOM 718 N N . LEU A 1 102 ? -1.012 6.956 10.828 1.00 94.31 102 LEU A N 1
ATOM 719 C CA . LEU A 1 102 ? -0.613 7.884 9.781 1.00 94.31 102 LEU A CA 1
ATOM 720 C C . LEU A 1 102 ? 0.703 8.557 10.128 1.00 94.31 102 LEU A C 1
ATOM 722 O O . LEU A 1 102 ? 1.015 8.874 11.280 1.00 94.31 102 LEU A O 1
ATOM 726 N N . ARG A 1 103 ? 1.511 8.750 9.097 1.00 90.00 103 ARG A N 1
ATOM 727 C CA . ARG A 1 103 ? 2.910 9.052 9.309 1.00 90.00 103 ARG A CA 1
ATOM 728 C C . ARG A 1 103 ? 3.466 9.905 8.180 1.00 90.00 103 ARG A C 1
ATOM 730 O O . ARG A 1 103 ? 3.208 9.602 7.026 1.00 90.00 103 ARG A O 1
ATOM 737 N N . ALA A 1 104 ? 4.289 10.896 8.500 1.00 84.44 104 ALA A N 1
ATOM 738 C CA . ALA A 1 104 ? 4.946 11.798 7.555 1.00 84.44 104 ALA A CA 1
ATOM 739 C C . ALA A 1 104 ? 6.476 11.667 7.628 1.00 84.44 104 ALA A C 1
ATOM 741 O O . ALA A 1 104 ? 7.038 11.311 8.669 1.00 84.44 104 ALA A O 1
ATOM 742 N N . ASP A 1 105 ? 7.153 11.938 6.512 1.00 75.62 105 ASP A N 1
ATOM 743 C CA . ASP A 1 105 ? 8.616 12.011 6.451 1.00 75.62 105 ASP A CA 1
ATOM 744 C C . ASP A 1 105 ? 9.079 13.394 6.952 1.00 75.62 105 ASP A C 1
ATOM 746 O O . ASP A 1 105 ? 8.694 14.407 6.374 1.00 75.62 105 ASP A O 1
ATOM 750 N N . ILE A 1 106 ? 9.887 13.459 8.023 1.00 65.62 106 ILE A N 1
ATOM 751 C CA . ILE A 1 106 ? 10.420 14.736 8.557 1.00 65.62 106 ILE A CA 1
ATOM 752 C C . ILE A 1 106 ? 11.783 15.072 7.942 1.00 65.62 106 ILE A C 1
ATOM 754 O O . ILE A 1 106 ? 12.088 16.228 7.663 1.00 65.62 106 ILE A O 1
ATOM 758 N N . ALA A 1 107 ? 12.629 14.060 7.757 1.00 56.56 107 ALA A N 1
ATOM 759 C CA . ALA A 1 107 ? 13.956 14.204 7.177 1.00 56.56 107 ALA A CA 1
ATOM 760 C C . ALA A 1 107 ? 14.346 12.914 6.458 1.00 56.56 107 ALA A C 1
ATOM 762 O O . ALA A 1 107 ? 14.197 11.819 7.006 1.00 56.56 107 ALA A O 1
ATOM 763 N N . THR A 1 108 ? 14.861 13.054 5.239 1.00 51.06 108 THR A N 1
ATOM 764 C CA . THR A 1 108 ? 15.363 11.951 4.417 1.00 51.06 108 THR A CA 1
ATOM 765 C C . THR A 1 108 ? 16.888 12.000 4.361 1.00 51.06 108 THR A C 1
ATOM 767 O O . THR A 1 108 ? 17.464 12.714 3.543 1.00 51.06 108 THR A O 1
ATOM 770 N N . ASP A 1 109 ? 17.545 11.225 5.223 1.00 50.31 109 ASP A N 1
ATOM 771 C CA . ASP A 1 109 ? 18.932 10.784 5.045 1.00 50.31 109 ASP A CA 1
ATOM 772 C C . ASP A 1 109 ? 18.884 9.351 4.488 1.00 50.31 109 ASP A C 1
ATOM 774 O O . ASP A 1 109 ? 18.653 8.374 5.212 1.00 50.31 109 ASP A O 1
ATOM 778 N N . GLY A 1 110 ? 19.036 9.220 3.167 1.00 61.69 110 GLY A N 1
ATOM 779 C CA . GLY A 1 110 ? 19.113 7.921 2.499 1.00 61.69 110 GLY A CA 1
ATOM 780 C C . GLY A 1 110 ? 17.942 6.986 2.844 1.00 61.69 110 GLY A C 1
ATOM 781 O O . GLY A 1 110 ? 16.787 7.299 2.571 1.00 61.69 110 GLY A O 1
ATOM 782 N N . ARG A 1 111 ? 18.241 5.813 3.432 1.00 51.88 111 ARG A N 1
ATOM 783 C CA . ARG A 1 111 ? 17.246 4.766 3.762 1.00 51.88 111 ARG A CA 1
ATOM 784 C C . ARG A 1 111 ? 16.528 4.964 5.103 1.00 51.88 111 ARG A C 1
ATOM 786 O O . ARG A 1 111 ? 15.609 4.199 5.393 1.00 51.88 111 ARG A O 1
ATOM 793 N N . ARG A 1 112 ? 16.950 5.912 5.947 1.00 52.34 112 ARG A N 1
ATOM 794 C CA . ARG A 1 112 ? 16.307 6.173 7.244 1.00 52.34 112 ARG A CA 1
ATOM 795 C C . ARG A 1 112 ? 15.548 7.485 7.160 1.00 52.34 112 ARG A C 1
ATOM 797 O O . ARG A 1 112 ? 16.083 8.545 7.459 1.00 52.34 112 ARG A O 1
ATOM 804 N N . ALA A 1 113 ? 14.285 7.397 6.763 1.00 55.97 113 ALA A N 1
ATOM 805 C CA . ALA A 1 113 ? 13.369 8.495 7.006 1.00 55.97 113 ALA A CA 1
ATOM 806 C C . ALA A 1 113 ? 13.043 8.525 8.504 1.00 55.97 113 ALA A C 1
ATOM 808 O O . ALA A 1 113 ? 12.540 7.536 9.046 1.00 55.97 113 ALA A O 1
ATOM 809 N N . THR A 1 114 ? 13.333 9.640 9.176 1.00 64.50 114 THR A N 1
ATOM 810 C CA . THR A 1 114 ? 12.771 9.883 10.508 1.00 64.50 114 THR A CA 1
ATOM 811 C C . THR A 1 114 ? 11.290 10.160 10.322 1.00 64.50 114 THR A C 1
ATOM 813 O O . THR A 1 114 ? 10.900 11.091 9.613 1.00 64.50 114 THR A O 1
ATOM 816 N N . VAL A 1 115 ? 10.472 9.305 10.922 1.00 69.81 115 VAL A N 1
ATOM 817 C CA . VAL A 1 115 ? 9.028 9.318 10.743 1.00 69.81 115 VAL A CA 1
ATOM 818 C C . VAL A 1 115 ? 8.375 10.047 11.911 1.00 69.81 115 VAL A C 1
ATOM 820 O O . VAL A 1 115 ? 8.606 9.672 13.057 1.00 69.81 115 VAL A O 1
ATOM 823 N N . ALA A 1 116 ? 7.545 11.051 11.626 1.00 81.31 116 ALA A N 1
ATOM 824 C CA . ALA A 1 116 ? 6.590 11.585 12.599 1.00 81.31 116 ALA A CA 1
ATOM 825 C C . ALA A 1 116 ? 5.225 10.956 12.372 1.00 81.31 116 ALA A C 1
ATOM 827 O O . ALA A 1 116 ? 4.841 10.701 11.231 1.00 81.31 116 ALA A O 1
ATOM 828 N N . PHE A 1 117 ? 4.468 10.775 13.448 1.00 85.00 117 PHE A N 1
ATOM 829 C CA . PHE A 1 117 ? 3.032 10.568 13.332 1.00 85.00 117 PHE A CA 1
ATOM 830 C C . PHE A 1 117 ? 2.351 11.878 12.933 1.00 85.00 117 PHE A C 1
ATOM 832 O O . PHE A 1 117 ? 2.774 12.958 13.345 1.00 85.00 117 PHE A O 1
ATOM 839 N N . THR A 1 118 ? 1.330 11.777 12.091 1.00 87.44 118 THR A N 1
ATOM 840 C CA . THR A 1 118 ? 0.559 12.915 11.577 1.00 87.44 118 THR A CA 1
ATOM 841 C C . THR A 1 118 ? -0.919 12.553 11.552 1.00 87.44 118 THR A C 1
ATOM 843 O O . THR A 1 118 ? -1.264 11.378 11.548 1.00 87.44 118 THR A O 1
ATOM 846 N N . ASP A 1 119 ? -1.786 13.551 11.528 1.00 87.12 119 ASP A N 1
ATOM 847 C CA . ASP A 1 119 ? -3.218 13.438 11.258 1.00 87.12 119 ASP A CA 1
ATOM 848 C C . ASP A 1 119 ? -3.564 13.759 9.788 1.00 87.12 119 ASP A C 1
ATOM 850 O O . ASP A 1 119 ? -4.715 13.619 9.367 1.00 87.12 119 ASP A O 1
ATOM 854 N N . ASP A 1 120 ? -2.570 14.140 8.977 1.00 91.56 120 ASP A N 1
ATOM 855 C CA . ASP A 1 120 ? -2.750 14.464 7.567 1.00 91.56 120 ASP A CA 1
ATOM 856 C C . ASP A 1 120 ? -2.675 13.214 6.673 1.00 91.56 120 ASP A C 1
ATOM 858 O O . ASP A 1 120 ? -1.619 12.626 6.409 1.00 91.56 120 ASP A O 1
ATOM 862 N N . TRP A 1 121 ? -3.833 12.838 6.136 1.00 92.56 121 TRP A N 1
ATOM 863 C CA . TRP A 1 121 ? -3.977 11.745 5.181 1.00 92.56 121 TRP A CA 1
ATOM 864 C C . TRP A 1 121 ? -3.235 11.989 3.862 1.00 92.56 121 TRP A C 1
ATOM 866 O O . TRP A 1 121 ? -2.766 11.031 3.248 1.00 92.56 121 TRP A O 1
ATOM 876 N N . ALA A 1 122 ? -3.126 13.240 3.403 1.00 92.06 122 ALA A N 1
ATOM 877 C CA . ALA A 1 122 ? -2.398 13.564 2.180 1.00 92.06 122 ALA A CA 1
ATOM 878 C C . ALA A 1 122 ? -0.886 13.376 2.374 1.00 92.06 122 ALA A C 1
ATOM 880 O O . ALA A 1 122 ? -0.210 12.888 1.465 1.00 92.06 122 ALA A O 1
ATOM 881 N N . ALA A 1 123 ? -0.366 13.673 3.569 1.00 91.25 123 ALA A N 1
ATOM 882 C CA . ALA A 1 123 ? 1.027 13.417 3.922 1.00 91.25 123 ALA A CA 1
ATOM 883 C C . ALA A 1 123 ? 1.355 11.909 3.963 1.00 91.25 123 ALA A C 1
ATOM 885 O O . ALA A 1 123 ? 2.372 11.489 3.401 1.00 91.25 123 ALA A O 1
ATOM 886 N N . ASP A 1 124 ? 0.483 11.070 4.544 1.00 92.81 124 ASP A N 1
ATOM 887 C CA . ASP A 1 124 ? 0.654 9.602 4.490 1.00 92.81 124 ASP A CA 1
ATOM 888 C C . ASP A 1 124 ? 0.517 9.052 3.063 1.00 92.81 124 ASP A C 1
ATOM 890 O O . ASP A 1 124 ? 1.240 8.134 2.666 1.00 92.81 124 ASP A O 1
ATOM 894 N N . ALA A 1 125 ? -0.385 9.615 2.259 1.00 92.56 125 ALA A N 1
ATOM 895 C CA . ALA A 1 125 ? -0.525 9.227 0.862 1.00 92.56 125 ALA A CA 1
ATOM 896 C C . ALA A 1 125 ? 0.758 9.552 0.079 1.00 92.56 125 ALA A C 1
ATOM 898 O O . ALA A 1 125 ? 1.285 8.697 -0.637 1.00 92.56 125 ALA A O 1
ATOM 899 N N . GLY A 1 126 ? 1.315 10.750 0.290 1.00 90.88 126 GLY A N 1
ATOM 900 C CA . GLY A 1 126 ? 2.507 11.272 -0.382 1.00 90.88 126 GLY A CA 1
ATOM 901 C C . GLY A 1 126 ? 3.752 10.392 -0.247 1.00 90.88 126 GLY A C 1
ATOM 902 O O . GLY A 1 126 ? 4.563 10.305 -1.169 1.00 90.88 126 GLY A O 1
ATOM 903 N N . ARG A 1 127 ? 3.891 9.680 0.873 1.00 87.88 127 ARG A N 1
ATOM 904 C CA . ARG A 1 127 ? 5.051 8.815 1.131 1.00 87.88 127 ARG A CA 1
ATOM 905 C C . ARG A 1 127 ? 4.890 7.367 0.689 1.00 87.88 127 ARG A C 1
ATOM 907 O O . ARG A 1 127 ? 5.807 6.563 0.897 1.00 87.88 127 ARG A O 1
ATOM 914 N N . ARG A 1 128 ? 3.758 6.991 0.099 1.00 90.25 128 ARG A N 1
ATOM 915 C CA . ARG A 1 128 ? 3.594 5.661 -0.501 1.00 90.25 128 ARG A CA 1
ATOM 916 C C . ARG A 1 128 ? 4.351 5.591 -1.827 1.00 90.25 128 ARG A C 1
ATOM 918 O O . ARG A 1 128 ? 4.922 6.569 -2.307 1.00 90.25 128 ARG A O 1
ATOM 925 N N . ASP A 1 129 ? 4.489 4.387 -2.365 1.00 91.50 129 ASP A N 1
ATOM 926 C CA . ASP A 1 129 ? 5.260 4.168 -3.587 1.00 91.50 129 ASP A CA 1
ATOM 927 C C . ASP A 1 129 ? 4.458 4.532 -4.838 1.00 91.50 129 ASP A C 1
ATOM 929 O O . ASP A 1 129 ? 4.927 5.325 -5.653 1.00 91.50 129 ASP A O 1
ATOM 933 N N . PHE A 1 130 ? 3.250 3.980 -4.966 1.00 95.62 130 PHE A N 1
ATOM 934 C CA . PHE A 1 130 ? 2.411 4.114 -6.153 1.00 95.62 130 PHE A CA 1
ATOM 935 C C . PHE A 1 130 ? 1.040 4.690 -5.829 1.00 95.62 130 PHE A C 1
ATOM 937 O O . PHE A 1 130 ? 0.451 4.359 -4.800 1.00 95.62 130 PHE A O 1
ATOM 944 N N . THR A 1 131 ? 0.497 5.476 -6.757 1.00 95.81 131 THR A N 1
ATOM 945 C CA . THR A 1 131 ? -0.809 6.144 -6.629 1.00 95.81 131 THR A CA 1
ATOM 946 C C . THR A 1 131 ? -1.918 5.141 -6.316 1.00 95.81 131 THR A C 1
ATOM 948 O O . THR A 1 131 ? -2.665 5.313 -5.359 1.00 95.81 131 THR A O 1
ATOM 951 N N . MET A 1 132 ? -1.943 4.007 -7.024 1.00 94.75 132 MET A N 1
ATOM 952 C CA . MET A 1 132 ? -2.904 2.918 -6.797 1.00 94.75 132 MET A CA 1
ATOM 953 C C . MET A 1 132 ? -2.817 2.246 -5.414 1.00 94.75 132 MET A C 1
ATOM 955 O O . MET A 1 132 ? -3.691 1.456 -5.074 1.00 94.75 132 MET A O 1
ATOM 959 N N . ASN A 1 133 ? -1.764 2.504 -4.631 1.00 94.06 133 ASN A N 1
ATOM 960 C CA . ASN A 1 133 ? -1.591 1.987 -3.268 1.00 94.06 133 ASN A CA 1
ATOM 961 C C . ASN A 1 133 ? -1.883 3.040 -2.187 1.00 94.06 133 ASN A C 1
ATOM 963 O O . ASN A 1 133 ? -1.805 2.717 -1.001 1.00 94.06 133 ASN A O 1
ATOM 967 N N . ALA A 1 134 ? -2.194 4.274 -2.584 1.00 95.31 134 ALA A N 1
ATOM 968 C CA . ALA A 1 134 ? -2.537 5.395 -1.712 1.00 95.31 134 ALA A CA 1
ATOM 969 C C . ALA A 1 134 ? -4.029 5.751 -1.815 1.00 95.31 134 ALA A C 1
ATOM 971 O O . ALA A 1 134 ? -4.409 6.918 -1.805 1.00 95.31 134 ALA A O 1
ATOM 972 N N . ILE A 1 135 ? -4.864 4.717 -1.944 1.00 96.19 135 ILE A N 1
ATOM 973 C CA . ILE A 1 135 ? -6.321 4.827 -1.943 1.00 96.19 135 ILE A CA 1
ATOM 974 C C . ILE A 1 135 ? -6.820 4.319 -0.596 1.00 96.19 135 ILE A C 1
ATOM 976 O O . ILE A 1 135 ? -6.396 3.250 -0.139 1.00 96.19 135 ILE A O 1
ATOM 980 N N . TYR A 1 136 ? -7.724 5.078 0.008 1.00 96.88 136 TYR A N 1
ATOM 981 C CA . TYR A 1 136 ? -8.301 4.798 1.311 1.00 96.88 136 TYR A CA 1
ATOM 982 C C . TYR A 1 136 ? -9.809 4.580 1.179 1.00 96.88 136 TYR A C 1
ATOM 984 O O . TYR A 1 136 ? -10.445 5.133 0.279 1.00 96.88 136 TYR A O 1
ATOM 992 N N . ALA A 1 137 ? -10.379 3.788 2.079 1.00 97.44 137 ALA A N 1
ATOM 993 C CA . ALA A 1 137 ? -11.815 3.577 2.183 1.00 97.44 137 ALA A CA 1
ATOM 994 C C . ALA A 1 137 ? -12.268 3.684 3.643 1.00 97.44 137 ALA A C 1
ATOM 996 O O . ALA A 1 137 ? -11.682 3.044 4.520 1.00 97.44 137 ALA A O 1
ATOM 997 N N . ASP A 1 138 ? -13.309 4.477 3.886 1.00 96.62 138 ASP A N 1
ATOM 998 C CA . ASP A 1 138 ? -14.027 4.516 5.161 1.00 96.62 138 ASP A CA 1
ATOM 999 C C . ASP A 1 138 ? -14.858 3.228 5.351 1.00 96.62 138 ASP A C 1
ATOM 1001 O O . ASP A 1 138 ? -15.035 2.423 4.428 1.00 96.62 138 ASP A O 1
ATOM 1005 N N . ARG A 1 139 ? -15.372 3.008 6.567 1.00 95.50 139 ARG A N 1
ATOM 1006 C CA . ARG A 1 139 ? -16.112 1.787 6.943 1.00 95.50 139 ARG A CA 1
ATOM 1007 C C . ARG A 1 139 ? -17.379 1.512 6.128 1.00 95.50 139 ARG A C 1
ATOM 1009 O O . ARG A 1 139 ? -17.814 0.365 6.053 1.00 95.50 139 ARG A O 1
ATOM 1016 N N . ASP A 1 140 ? -17.975 2.553 5.553 1.00 94.75 140 ASP A N 1
ATOM 1017 C CA . ASP A 1 140 ? -19.145 2.506 4.666 1.00 94.75 140 ASP A CA 1
ATOM 1018 C C . ASP A 1 140 ? -18.757 2.264 3.193 1.00 94.75 140 ASP A C 1
ATOM 1020 O O . ASP A 1 140 ? -19.614 2.091 2.325 1.00 94.75 140 ASP A O 1
ATOM 1024 N N . GLY A 1 141 ? -17.454 2.232 2.908 1.00 95.81 141 GLY A N 1
ATOM 1025 C CA . GLY A 1 141 ? -16.881 2.091 1.581 1.00 95.81 141 GLY A CA 1
ATOM 1026 C C . GLY A 1 141 ? -16.644 3.411 0.859 1.00 95.81 141 GLY A C 1
ATOM 1027 O O . GLY A 1 141 ? -16.192 3.362 -0.283 1.00 95.81 141 GLY A O 1
ATOM 1028 N N . THR A 1 142 ? -16.919 4.571 1.465 1.00 97.00 142 THR A N 1
ATOM 1029 C CA . THR A 1 142 ? -16.599 5.876 0.869 1.00 97.00 142 THR A CA 1
ATOM 1030 C C . THR A 1 142 ? -15.098 5.975 0.602 1.00 97.00 142 THR A C 1
ATOM 1032 O O . THR A 1 142 ? -14.278 5.709 1.479 1.00 97.00 142 THR A O 1
ATOM 1035 N N . LEU A 1 143 ? -14.728 6.320 -0.633 1.00 96.56 143 LEU A N 1
ATOM 1036 C CA . LEU A 1 143 ? -13.333 6.359 -1.061 1.00 96.56 143 LEU A CA 1
ATOM 1037 C C . LEU A 1 143 ? -12.714 7.734 -0.831 1.00 96.56 143 LEU A C 1
ATOM 1039 O O . LEU A 1 143 ? -13.314 8.768 -1.126 1.00 96.56 143 LEU A O 1
ATOM 1043 N N . PHE A 1 144 ? -11.459 7.722 -0.399 1.00 94.75 144 PHE A N 1
ATOM 1044 C CA . PHE A 1 144 ? -10.619 8.900 -0.277 1.00 94.75 144 PHE A CA 1
ATOM 1045 C C . PHE A 1 144 ? -9.324 8.682 -1.065 1.00 94.75 144 PHE A C 1
ATOM 1047 O O . PHE A 1 144 ? -8.583 7.728 -0.822 1.00 94.75 144 PHE A O 1
ATOM 1054 N N . ASP A 1 145 ? -9.073 9.554 -2.040 1.00 95.12 145 ASP A N 1
ATOM 1055 C CA . ASP A 1 145 ? -7.976 9.420 -3.002 1.00 95.12 145 ASP A CA 1
ATOM 1056 C C . ASP A 1 145 ? -7.231 10.753 -3.198 1.00 95.12 145 ASP A C 1
ATOM 1058 O O . ASP A 1 145 ? -7.534 11.506 -4.127 1.00 95.12 145 ASP A O 1
ATOM 1062 N N . PRO A 1 146 ? -6.247 11.063 -2.335 1.00 92.88 146 PRO A N 1
ATOM 1063 C CA . PRO A 1 146 ? -5.450 12.288 -2.440 1.00 92.88 146 PRO A CA 1
ATOM 1064 C C . PRO A 1 146 ? -4.553 12.357 -3.680 1.00 92.88 146 PRO A C 1
ATOM 1066 O O . PRO A 1 146 ? -4.104 13.439 -4.049 1.00 92.88 146 PRO A O 1
ATOM 1069 N N . CYS A 1 147 ? -4.236 11.214 -4.300 1.00 92.75 147 CYS A N 1
ATOM 1070 C CA . CYS A 1 147 ? -3.179 11.108 -5.313 1.00 92.75 147 CYS A CA 1
ATOM 1071 C C . CYS A 1 147 ? -3.688 10.742 -6.719 1.00 92.75 147 CYS A C 1
ATOM 1073 O O . CYS A 1 147 ? -2.882 10.583 -7.643 1.00 92.75 147 CYS A O 1
ATOM 1075 N N . GLY A 1 148 ? -5.002 10.590 -6.901 1.00 92.88 148 GLY A N 1
ATOM 1076 C CA . GLY A 1 148 ? -5.604 10.145 -8.162 1.00 92.88 148 GLY A CA 1
ATOM 1077 C C . GLY A 1 148 ? -5.341 8.665 -8.474 1.00 92.88 148 GLY A C 1
ATOM 1078 O O . GLY A 1 148 ? -5.278 8.269 -9.640 1.00 92.88 148 GLY A O 1
ATOM 1079 N N . GLY A 1 149 ? -5.142 7.845 -7.442 1.00 94.44 149 GLY A N 1
ATOM 1080 C CA . GLY A 1 149 ? -4.892 6.414 -7.530 1.00 94.44 149 GLY A CA 1
ATOM 1081 C C . GLY A 1 149 ? -6.054 5.590 -8.078 1.00 94.44 149 GLY A C 1
ATOM 1082 O O . GLY A 1 149 ? -5.795 4.551 -8.680 1.00 94.44 149 GLY A O 1
ATOM 1083 N N . ILE A 1 150 ? -7.311 6.023 -7.931 1.00 95.69 150 ILE A N 1
ATOM 1084 C CA . ILE A 1 150 ? -8.483 5.267 -8.410 1.00 95.69 150 ILE A CA 1
ATOM 1085 C C . ILE A 1 150 ? -8.468 5.169 -9.937 1.00 95.69 150 ILE A C 1
ATOM 1087 O O . ILE A 1 150 ? -8.597 4.077 -10.493 1.00 95.69 150 ILE A O 1
ATOM 1091 N N . ALA A 1 151 ? -8.266 6.297 -10.623 1.00 94.62 151 ALA A N 1
ATOM 1092 C CA . ALA A 1 151 ? -8.198 6.328 -12.083 1.00 94.62 151 ALA A CA 1
ATOM 1093 C C . ALA A 1 151 ? -7.025 5.485 -12.608 1.00 94.62 151 ALA A C 1
ATOM 1095 O O . ALA A 1 151 ? -7.162 4.759 -13.593 1.00 94.62 151 ALA A O 1
ATOM 1096 N N . ASP A 1 152 ? -5.885 5.540 -11.918 1.00 95.12 152 ASP A N 1
ATOM 1097 C CA . ASP A 1 152 ? -4.704 4.750 -12.253 1.00 95.12 152 ASP A CA 1
ATOM 1098 C C . ASP A 1 152 ? -4.914 3.250 -12.005 1.00 95.12 152 ASP A C 1
ATOM 1100 O O . ASP A 1 152 ? -4.545 2.435 -12.850 1.00 95.12 152 ASP A O 1
ATOM 1104 N N . ALA A 1 153 ? -5.573 2.866 -10.909 1.00 95.12 153 ALA A N 1
ATOM 1105 C CA . ALA A 1 153 ? -5.921 1.477 -10.624 1.00 95.12 153 ALA A CA 1
ATOM 1106 C C . ALA A 1 153 ? -6.851 0.898 -11.701 1.00 95.12 153 ALA A C 1
ATOM 1108 O O . ALA A 1 153 ? -6.558 -0.165 -12.248 1.00 95.12 153 ALA A O 1
ATOM 1109 N N . LEU A 1 154 ? -7.922 1.616 -12.059 1.00 94.75 154 LEU A N 1
ATOM 1110 C CA . LEU A 1 154 ? -8.881 1.184 -13.082 1.00 94.75 154 LEU A CA 1
ATOM 1111 C C . LEU A 1 154 ? -8.256 1.096 -14.480 1.00 94.75 154 LEU A C 1
ATOM 1113 O O . LEU A 1 154 ? -8.552 0.171 -15.234 1.00 94.75 154 LEU A O 1
ATOM 1117 N N . ALA A 1 155 ? -7.354 2.021 -14.816 1.00 94.19 155 ALA A N 1
ATOM 1118 C CA . ALA A 1 155 ? -6.617 1.994 -16.077 1.00 94.19 155 ALA A CA 1
ATOM 1119 C C . ALA A 1 155 ? -5.462 0.971 -16.091 1.00 94.19 155 ALA A C 1
ATOM 1121 O O . ALA A 1 155 ? -4.858 0.741 -17.140 1.00 94.19 155 ALA A O 1
ATOM 1122 N N . GLY A 1 156 ? -5.123 0.366 -14.945 1.00 94.31 156 GLY A N 1
ATOM 1123 C CA . GLY A 1 156 ? -3.947 -0.490 -14.799 1.00 94.31 156 GLY A CA 1
ATOM 1124 C C . GLY A 1 156 ? -2.627 0.268 -14.983 1.00 94.31 156 GLY A C 1
ATOM 1125 O O . GLY A 1 156 ? -1.659 -0.302 -15.479 1.00 94.31 156 GLY A O 1
ATOM 1126 N N . ARG A 1 157 ? -2.569 1.553 -14.622 1.00 95.31 157 ARG A N 1
ATOM 1127 C CA . ARG A 1 157 ? -1.364 2.389 -14.716 1.00 95.31 157 ARG A CA 1
ATOM 1128 C C . ARG A 1 157 ? -0.628 2.414 -13.386 1.00 95.31 157 ARG A C 1
ATOM 1130 O O . ARG A 1 157 ? -1.120 2.965 -12.411 1.00 95.31 157 ARG A O 1
ATOM 1137 N N . VAL A 1 158 ? 0.571 1.841 -13.338 1.00 96.25 158 VAL A N 1
ATOM 1138 C CA . VAL A 1 158 ? 1.439 1.915 -12.152 1.00 96.25 158 VAL A CA 1
ATOM 1139 C C . VAL A 1 158 ? 2.256 3.197 -12.229 1.00 96.25 158 VAL A C 1
ATOM 1141 O O . VAL A 1 158 ? 3.194 3.266 -13.014 1.00 96.25 158 VAL A O 1
ATOM 1144 N N . ARG A 1 159 ? 1.902 4.199 -11.422 1.00 96.31 159 ARG A N 1
ATOM 1145 C CA . ARG A 1 159 ? 2.550 5.517 -11.401 1.00 96.31 159 ARG A CA 1
ATOM 1146 C C . ARG A 1 159 ? 3.068 5.841 -10.004 1.00 96.31 159 ARG A C 1
ATOM 1148 O O . ARG A 1 159 ? 2.396 5.539 -9.017 1.00 96.31 159 ARG A O 1
ATOM 1155 N N . PHE A 1 160 ? 4.265 6.417 -9.924 1.00 96.38 160 PHE A N 1
ATOM 1156 C CA . PHE A 1 160 ? 4.835 6.884 -8.659 1.00 96.38 160 PHE A CA 1
ATOM 1157 C C . PHE A 1 160 ? 4.066 8.090 -8.116 1.00 96.38 160 PHE A C 1
ATOM 1159 O O . PHE A 1 160 ? 3.474 8.858 -8.873 1.00 96.38 160 PHE A O 1
ATOM 1166 N N . ILE A 1 161 ? 4.084 8.256 -6.797 1.00 94.44 161 ILE A N 1
ATOM 1167 C CA . ILE A 1 161 ? 3.573 9.466 -6.149 1.00 94.44 161 ILE A CA 1
ATOM 1168 C C . ILE A 1 161 ? 4.702 10.499 -6.099 1.00 94.44 161 ILE A C 1
ATOM 1170 O O . ILE A 1 161 ? 5.774 10.210 -5.570 1.00 94.44 161 ILE A O 1
ATOM 1174 N N . GLY A 1 162 ? 4.468 11.690 -6.655 1.00 92.88 162 GLY A N 1
ATOM 1175 C CA . GLY A 1 162 ? 5.500 12.722 -6.805 1.00 92.88 162 GLY A CA 1
ATOM 1176 C C . GLY A 1 162 ? 6.505 12.405 -7.920 1.00 92.88 162 GLY A C 1
ATOM 1177 O O . GLY A 1 162 ? 6.166 11.715 -8.879 1.00 92.88 162 GLY A O 1
ATOM 1178 N N . ASP A 1 163 ? 7.736 12.915 -7.800 1.00 94.12 163 ASP A N 1
ATOM 1179 C CA . ASP A 1 163 ? 8.807 12.687 -8.783 1.00 94.12 163 ASP A CA 1
ATOM 1180 C C . ASP A 1 163 ? 9.376 11.254 -8.686 1.00 94.12 163 ASP A C 1
ATOM 1182 O O . ASP A 1 163 ? 10.005 10.914 -7.675 1.00 94.12 163 ASP A O 1
ATOM 1186 N N . PRO A 1 164 ? 9.249 10.413 -9.734 1.00 94.94 164 PRO A N 1
ATOM 1187 C CA . PRO A 1 164 ? 9.794 9.058 -9.736 1.00 94.94 164 PRO A CA 1
ATOM 1188 C C . PRO A 1 164 ? 11.290 8.985 -9.401 1.00 94.94 164 PRO A C 1
ATOM 1190 O O . PRO A 1 164 ? 11.723 8.022 -8.766 1.00 94.94 164 PRO A O 1
ATOM 1193 N N . ALA A 1 165 ? 12.092 9.972 -9.818 1.00 94.62 165 ALA A N 1
ATOM 1194 C CA . ALA A 1 165 ? 13.533 9.955 -9.578 1.00 94.62 165 ALA A CA 1
ATOM 1195 C C . ALA A 1 165 ? 13.860 10.138 -8.089 1.00 94.62 165 ALA A C 1
ATOM 1197 O O . ALA A 1 165 ? 14.600 9.320 -7.535 1.00 94.62 165 ALA A O 1
ATOM 1198 N N . ALA A 1 166 ? 13.259 11.135 -7.432 1.00 92.38 166 ALA A N 1
ATOM 1199 C CA . ALA A 1 166 ? 13.365 11.326 -5.986 1.00 92.38 166 ALA A CA 1
ATOM 1200 C C . ALA A 1 166 ? 12.902 10.080 -5.215 1.00 92.38 166 ALA A C 1
ATOM 1202 O O . ALA A 1 166 ? 13.626 9.563 -4.362 1.00 92.38 166 ALA A O 1
ATOM 1203 N N . ARG A 1 167 ? 11.746 9.514 -5.587 1.00 91.62 167 ARG A N 1
ATOM 1204 C CA . ARG A 1 167 ? 11.213 8.317 -4.922 1.00 91.62 167 ARG A CA 1
ATOM 1205 C C . ARG A 1 167 ? 12.138 7.114 -5.071 1.00 91.62 167 ARG A C 1
ATOM 1207 O O . ARG A 1 167 ? 12.298 6.360 -4.117 1.00 91.62 167 ARG A O 1
ATOM 1214 N N . ILE A 1 168 ? 12.737 6.894 -6.236 1.00 93.81 168 ILE A N 1
ATOM 1215 C CA . ILE A 1 168 ? 13.677 5.784 -6.437 1.00 93.81 168 ILE A CA 1
ATOM 1216 C C . ILE A 1 168 ? 14.975 5.998 -5.646 1.00 93.81 168 ILE A C 1
ATOM 1218 O O . ILE A 1 168 ? 15.531 5.025 -5.137 1.00 93.81 168 ILE A O 1
ATOM 1222 N N . ALA A 1 169 ? 15.444 7.241 -5.514 1.00 91.38 169 ALA A N 1
ATOM 1223 C CA . ALA A 1 169 ? 16.662 7.556 -4.772 1.00 91.38 169 ALA A CA 1
ATOM 1224 C C . ALA A 1 169 ? 16.554 7.236 -3.267 1.00 91.38 169 ALA A C 1
ATOM 1226 O O . ALA A 1 169 ? 17.551 6.842 -2.664 1.00 91.38 169 ALA A O 1
ATOM 1227 N N . GLU A 1 170 ? 15.358 7.335 -2.677 1.00 88.31 170 GLU A N 1
ATOM 1228 C CA . GLU A 1 170 ? 15.103 6.939 -1.281 1.00 88.31 170 GLU A CA 1
ATOM 1229 C C . GLU A 1 170 ? 15.287 5.425 -1.049 1.00 88.31 170 GLU A C 1
ATOM 1231 O O . GLU A 1 170 ? 15.907 4.993 -0.076 1.00 88.31 170 GLU A O 1
ATOM 1236 N N . ASP A 1 171 ? 14.753 4.592 -1.950 1.00 90.38 171 ASP A N 1
ATOM 1237 C CA . ASP A 1 171 ? 14.952 3.141 -1.928 1.00 90.38 171 ASP A CA 1
ATOM 1238 C C . ASP A 1 171 ? 14.905 2.565 -3.344 1.00 90.38 171 ASP A C 1
ATOM 1240 O O . ASP A 1 171 ? 13.834 2.382 -3.930 1.00 90.38 171 ASP A O 1
ATOM 1244 N N . TYR A 1 172 ? 16.073 2.181 -3.863 1.00 93.50 172 TYR A N 1
ATOM 1245 C CA . TYR A 1 172 ? 16.202 1.589 -5.194 1.00 93.50 172 TYR A CA 1
ATOM 1246 C C . TYR A 1 172 ? 15.402 0.292 -5.373 1.00 93.50 172 TYR A C 1
ATOM 1248 O O . TYR A 1 172 ? 15.133 -0.100 -6.511 1.00 93.50 172 TYR A O 1
ATOM 1256 N N . LEU A 1 173 ? 14.948 -0.366 -4.292 1.00 93.69 173 LEU A N 1
ATOM 1257 C CA . LEU A 1 173 ? 14.031 -1.507 -4.405 1.00 93.69 173 LEU A CA 1
ATOM 1258 C C . LEU A 1 173 ? 12.714 -1.118 -5.100 1.00 93.69 173 LEU A C 1
ATOM 1260 O O . LEU A 1 173 ? 12.063 -1.964 -5.715 1.00 93.69 173 LEU A O 1
ATOM 1264 N N . ARG A 1 174 ? 12.335 0.166 -5.064 1.00 95.38 174 ARG A N 1
ATOM 1265 C CA . ARG A 1 174 ? 11.155 0.698 -5.754 1.00 95.38 174 ARG A CA 1
ATOM 1266 C C . ARG A 1 174 ? 11.191 0.500 -7.267 1.00 95.38 174 ARG A C 1
ATOM 1268 O O . ARG A 1 174 ? 10.126 0.349 -7.856 1.00 95.38 174 ARG A O 1
ATOM 1275 N N . ILE A 1 175 ? 12.376 0.385 -7.872 1.00 95.88 175 ILE A N 1
ATOM 1276 C CA . ILE A 1 175 ? 12.523 -0.022 -9.277 1.00 95.88 175 ILE A CA 1
ATOM 1277 C C . ILE A 1 175 ? 11.907 -1.412 -9.478 1.00 95.88 175 ILE A C 1
ATOM 1279 O O . ILE A 1 175 ? 11.024 -1.594 -10.311 1.00 95.88 175 ILE A O 1
ATOM 1283 N N . LEU A 1 176 ? 12.319 -2.404 -8.681 1.00 95.69 176 LEU A N 1
ATOM 1284 C CA . LEU A 1 176 ? 11.796 -3.769 -8.805 1.00 95.69 176 LEU A CA 1
ATOM 1285 C C . LEU A 1 176 ? 10.318 -3.847 -8.432 1.00 95.69 176 LEU A C 1
ATOM 1287 O O . LEU A 1 176 ? 9.559 -4.551 -9.097 1.00 95.69 176 LEU A O 1
ATOM 1291 N N . ARG A 1 177 ? 9.888 -3.077 -7.425 1.00 96.19 177 ARG A N 1
ATOM 1292 C CA . ARG A 1 177 ? 8.467 -2.971 -7.075 1.00 96.19 177 ARG A CA 1
ATOM 1293 C C . ARG A 1 177 ? 7.654 -2.416 -8.241 1.00 96.19 177 ARG A C 1
ATOM 1295 O O . ARG A 1 177 ? 6.610 -2.987 -8.527 1.00 96.19 177 ARG A O 1
ATOM 1302 N N . PHE A 1 178 ? 8.124 -1.382 -8.940 1.00 97.00 178 PHE A N 1
ATOM 1303 C CA . PHE A 1 178 ? 7.441 -0.805 -10.105 1.00 97.00 178 PHE A CA 1
ATOM 1304 C C . PHE A 1 178 ? 7.172 -1.873 -11.168 1.00 97.00 178 PHE A C 1
ATOM 1306 O O . PHE A 1 178 ? 6.019 -2.097 -11.541 1.00 97.00 178 PHE A O 1
ATOM 1313 N N . PHE A 1 179 ? 8.198 -2.632 -11.560 1.00 96.50 179 PHE A N 1
ATOM 1314 C CA . PHE A 1 179 ? 8.030 -3.722 -12.524 1.00 96.50 179 PHE A CA 1
ATOM 1315 C C . PHE A 1 179 ? 7.171 -4.867 -11.984 1.00 96.50 179 PHE A C 1
ATOM 1317 O O . PHE A 1 179 ? 6.333 -5.391 -12.714 1.00 96.50 179 PHE A O 1
ATOM 1324 N N . ARG A 1 180 ? 7.302 -5.235 -10.704 1.00 95.56 180 ARG A N 1
ATOM 1325 C CA . ARG A 1 180 ? 6.436 -6.243 -10.076 1.00 95.56 180 ARG A CA 1
ATOM 1326 C C . ARG A 1 180 ? 4.970 -5.818 -10.120 1.00 95.56 180 ARG A C 1
ATOM 1328 O O . ARG A 1 180 ? 4.130 -6.588 -10.577 1.00 95.56 180 ARG A O 1
ATOM 1335 N N . PHE A 1 181 ? 4.644 -4.619 -9.639 1.00 95.56 181 PHE A N 1
ATOM 1336 C CA . PHE A 1 181 ? 3.274 -4.107 -9.649 1.00 95.56 181 PHE A CA 1
ATOM 1337 C C . PHE A 1 181 ? 2.743 -4.033 -11.078 1.00 95.56 181 PHE A C 1
ATOM 1339 O O . PHE A 1 181 ? 1.613 -4.447 -11.323 1.00 95.56 181 PHE A O 1
ATOM 1346 N N . HIS A 1 182 ? 3.572 -3.620 -12.036 1.00 95.81 182 HIS A N 1
ATOM 1347 C CA . HIS A 1 182 ? 3.174 -3.589 -13.437 1.00 95.81 182 HIS A CA 1
ATOM 1348 C C . HIS A 1 182 ? 2.974 -4.997 -14.027 1.00 95.81 182 HIS A C 1
ATOM 1350 O O . HIS A 1 182 ? 2.103 -5.211 -14.869 1.00 95.81 182 HIS A O 1
ATOM 1356 N N . ALA A 1 183 ? 3.732 -5.996 -13.571 1.00 95.62 183 ALA A N 1
ATOM 1357 C CA . ALA A 1 183 ? 3.553 -7.385 -13.985 1.00 95.62 183 ALA A CA 1
ATOM 1358 C C . ALA A 1 183 ? 2.242 -7.990 -13.458 1.00 95.62 183 ALA A C 1
ATOM 1360 O O . ALA A 1 183 ? 1.627 -8.820 -14.135 1.00 95.62 183 ALA A O 1
ATOM 1361 N N . VAL A 1 184 ? 1.816 -7.591 -12.257 1.00 94.00 184 VAL A N 1
ATOM 1362 C CA . VAL A 1 184 ? 0.612 -8.117 -11.599 1.00 94.00 184 VAL A CA 1
ATOM 1363 C C . VAL A 1 184 ? -0.645 -7.354 -12.036 1.00 94.00 184 VAL A C 1
ATOM 1365 O O . VAL A 1 184 ? -1.595 -7.972 -12.522 1.00 94.00 184 VAL A O 1
ATOM 1368 N N . TYR A 1 185 ? -0.630 -6.027 -11.905 1.00 94.06 185 TYR A N 1
ATOM 1369 C CA . TYR A 1 185 ? -1.797 -5.148 -12.060 1.00 94.06 185 TYR A CA 1
ATOM 1370 C C . TYR A 1 185 ? -1.752 -4.280 -13.319 1.00 94.06 185 TYR A C 1
ATOM 1372 O O . TYR A 1 185 ? -2.785 -3.766 -13.739 1.00 94.06 185 TYR A O 1
ATOM 1380 N N . GLY A 1 186 ? -0.572 -4.119 -13.921 1.00 92.88 186 GLY A N 1
ATOM 1381 C CA . GLY A 1 186 ? -0.378 -3.225 -15.055 1.00 92.88 186 GLY A CA 1
ATOM 1382 C C . GLY A 1 186 ? -1.176 -3.627 -16.297 1.00 92.88 186 GLY A C 1
ATOM 1383 O O . GLY A 1 186 ? -1.400 -4.813 -16.570 1.00 92.88 186 GLY A O 1
ATOM 1384 N N . SER A 1 187 ? -1.551 -2.633 -17.093 1.00 93.12 187 SER A N 1
ATOM 1385 C CA . SER A 1 187 ? -2.108 -2.784 -18.434 1.00 93.12 187 SER A CA 1
ATOM 1386 C C . SER A 1 187 ? -1.307 -1.932 -19.415 1.00 93.12 187 SER A C 1
ATOM 1388 O O . SER A 1 187 ? -0.828 -0.864 -19.061 1.00 93.12 187 SER A O 1
ATOM 1390 N N . GLY A 1 188 ? -1.150 -2.403 -20.652 1.00 92.44 188 GLY A N 1
AT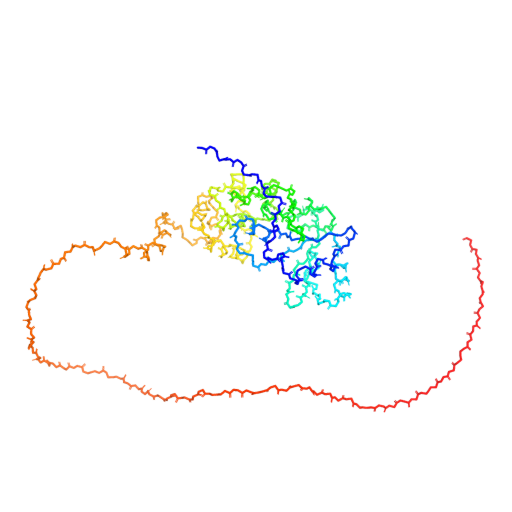OM 1391 C CA . GLY A 1 188 ? -0.355 -1.693 -21.659 1.00 92.44 188 GLY A CA 1
ATOM 1392 C C . GLY A 1 188 ? 1.138 -1.583 -21.321 1.00 92.44 188 GLY A C 1
ATOM 1393 O O . GLY A 1 188 ? 1.724 -2.512 -20.750 1.00 92.44 188 GLY A O 1
ATOM 1394 N N . GLU A 1 189 ? 1.738 -0.477 -21.750 1.00 92.75 189 GLU A N 1
ATOM 1395 C CA . GLU A 1 189 ? 3.144 -0.150 -21.507 1.00 92.75 189 GLU A CA 1
ATOM 1396 C C . GLU A 1 189 ? 3.342 0.499 -20.129 1.00 92.75 189 GLU A C 1
ATOM 1398 O O . GLU A 1 189 ? 2.448 1.217 -19.671 1.00 92.75 189 GLU A O 1
ATOM 1403 N N . PRO A 1 190 ? 4.502 0.287 -19.477 1.00 95.00 190 PRO A N 1
ATOM 1404 C CA . PRO A 1 190 ? 4.842 0.984 -18.244 1.00 95.00 190 PRO A CA 1
ATOM 1405 C C . PRO A 1 190 ? 4.821 2.500 -18.390 1.00 95.00 190 PRO A C 1
ATOM 1407 O O . PRO A 1 190 ? 5.140 3.041 -19.448 1.00 95.00 190 PRO A O 1
ATOM 1410 N N . ASP A 1 191 ? 4.500 3.174 -17.286 1.00 95.31 191 ASP A N 1
ATOM 1411 C CA . ASP A 1 191 ? 4.562 4.628 -17.200 1.00 95.31 191 ASP A CA 1
ATOM 1412 C C . ASP A 1 191 ? 5.939 5.146 -17.647 1.00 95.31 191 ASP A C 1
ATOM 1414 O O . ASP A 1 191 ? 6.981 4.676 -17.175 1.00 95.31 191 ASP A O 1
ATOM 1418 N N . ALA A 1 192 ? 5.936 6.091 -18.589 1.00 95.56 192 ALA A N 1
ATOM 1419 C CA . ALA A 1 192 ? 7.146 6.529 -19.275 1.00 95.56 192 ALA A CA 1
ATOM 1420 C C . ALA A 1 192 ? 8.126 7.229 -18.324 1.00 95.56 192 ALA A C 1
ATOM 1422 O O . ALA A 1 192 ? 9.337 7.008 -18.415 1.00 95.56 192 ALA A O 1
ATOM 1423 N N . GLU A 1 193 ? 7.619 8.033 -17.385 1.00 96.25 193 GLU A N 1
ATOM 1424 C CA . GLU A 1 193 ? 8.444 8.733 -16.400 1.00 96.25 193 GLU A CA 1
ATOM 1425 C C . GLU A 1 193 ? 9.062 7.748 -15.404 1.00 96.25 193 GLU A C 1
ATOM 1427 O O . GLU A 1 193 ? 10.278 7.775 -15.179 1.00 96.25 193 GLU A O 1
ATOM 1432 N N . GLY A 1 194 ? 8.258 6.819 -14.874 1.00 95.94 194 GLY A N 1
ATOM 1433 C CA . GLY A 1 194 ? 8.720 5.748 -13.991 1.00 95.94 194 GLY A CA 1
ATOM 1434 C C . GLY A 1 194 ? 9.760 4.834 -14.647 1.00 95.94 194 GLY A C 1
ATOM 1435 O O . GLY A 1 194 ? 10.776 4.491 -14.027 1.00 95.94 194 GLY A O 1
ATOM 1436 N N . LEU A 1 195 ? 9.562 4.483 -15.921 1.00 96.50 195 LEU A N 1
ATOM 1437 C CA . LEU A 1 195 ? 10.515 3.697 -16.703 1.00 96.50 195 LEU A CA 1
ATOM 1438 C C . LEU A 1 195 ? 11.822 4.466 -16.933 1.00 96.50 195 LEU A C 1
ATOM 1440 O O . LEU A 1 195 ? 12.905 3.933 -16.678 1.00 96.50 195 LEU A O 1
ATOM 1444 N N . ALA A 1 196 ? 11.743 5.725 -17.368 1.00 97.00 196 ALA A N 1
ATOM 1445 C CA . ALA A 1 196 ? 12.919 6.551 -17.614 1.00 97.00 196 ALA A CA 1
ATOM 1446 C C . ALA A 1 196 ? 13.737 6.776 -16.331 1.00 97.00 196 ALA A C 1
ATOM 1448 O O . ALA A 1 196 ? 14.966 6.652 -16.348 1.00 97.00 196 ALA A O 1
ATOM 1449 N N . ALA A 1 197 ? 13.074 7.048 -15.204 1.00 96.94 197 ALA A N 1
ATOM 1450 C CA . ALA A 1 197 ? 13.726 7.182 -13.904 1.00 96.94 197 ALA A CA 1
ATOM 1451 C C . ALA A 1 197 ? 14.399 5.871 -13.465 1.00 96.94 197 ALA A C 1
ATOM 1453 O O . ALA A 1 197 ? 15.559 5.885 -13.047 1.00 96.94 197 ALA A O 1
ATOM 1454 N N . SER A 1 198 ? 13.732 4.731 -13.661 1.00 96.38 198 SER A N 1
ATOM 1455 C CA . SER A 1 198 ? 14.294 3.402 -13.382 1.00 96.38 198 SER A CA 1
ATOM 1456 C C . SER A 1 198 ? 15.556 3.116 -14.202 1.00 96.38 198 SER A C 1
ATOM 1458 O O . SER A 1 198 ? 16.551 2.628 -13.665 1.00 96.38 198 SER A O 1
ATOM 1460 N N . ILE A 1 199 ? 15.555 3.460 -15.495 1.00 95.44 199 ILE A N 1
ATOM 1461 C CA . ILE A 1 199 ? 16.713 3.281 -16.386 1.00 95.44 199 ILE A CA 1
ATOM 1462 C C . ILE A 1 199 ? 17.900 4.137 -15.936 1.00 95.44 199 ILE A C 1
ATOM 1464 O O . ILE A 1 199 ? 19.040 3.656 -15.966 1.00 95.44 199 ILE A O 1
ATOM 1468 N N . ARG A 1 200 ? 17.653 5.388 -15.521 1.00 95.81 200 ARG A N 1
ATOM 1469 C CA . ARG A 1 200 ? 18.693 6.295 -15.004 1.00 95.81 200 ARG A CA 1
ATOM 1470 C C . ARG A 1 200 ? 19.285 5.781 -13.691 1.00 95.81 200 ARG A C 1
ATOM 1472 O O . ARG A 1 200 ? 20.501 5.778 -13.529 1.00 95.81 200 ARG A O 1
ATOM 1479 N N . ALA A 1 201 ? 18.438 5.283 -12.795 1.00 94.75 201 ALA A N 1
ATOM 1480 C CA . ALA A 1 201 ? 18.817 4.823 -11.463 1.00 94.75 201 ALA A CA 1
ATOM 1481 C C . ALA A 1 201 ? 19.299 3.359 -11.400 1.00 94.75 201 ALA A C 1
ATOM 1483 O O . ALA A 1 201 ? 19.597 2.861 -10.316 1.00 94.75 201 ALA A O 1
ATOM 1484 N N . ARG A 1 202 ? 19.413 2.655 -12.536 1.00 92.75 202 ARG A N 1
ATOM 1485 C CA . ARG A 1 202 ? 19.678 1.202 -12.589 1.00 92.75 202 ARG A CA 1
ATOM 1486 C C . ARG A 1 202 ? 20.882 0.719 -11.776 1.00 92.75 202 ARG A C 1
ATOM 1488 O O . ARG A 1 202 ? 20.835 -0.377 -11.231 1.00 92.75 202 ARG A O 1
ATOM 1495 N N . ARG A 1 203 ? 21.948 1.524 -11.675 1.00 90.88 203 ARG A N 1
ATOM 1496 C CA . ARG A 1 203 ? 23.156 1.183 -10.894 1.00 90.88 203 ARG A CA 1
ATOM 1497 C C . ARG A 1 203 ? 22.882 1.109 -9.390 1.00 90.88 203 ARG A C 1
ATOM 1499 O O . ARG A 1 203 ? 23.566 0.388 -8.680 1.00 90.88 203 ARG A O 1
ATOM 1506 N N . GLY A 1 204 ? 21.848 1.790 -8.901 1.00 90.44 204 GLY A N 1
ATOM 1507 C CA . GLY A 1 204 ? 21.422 1.683 -7.507 1.00 90.44 204 GLY A CA 1
ATOM 1508 C C . GLY A 1 204 ? 20.861 0.306 -7.136 1.00 90.44 204 GLY A C 1
ATOM 1509 O O . GLY A 1 204 ? 20.723 -0.000 -5.956 1.00 90.44 204 GLY A O 1
ATOM 1510 N N . LEU A 1 205 ? 20.587 -0.571 -8.109 1.00 90.69 205 LEU A N 1
ATOM 1511 C CA . LEU A 1 205 ? 20.259 -1.968 -7.817 1.00 90.69 205 LEU A CA 1
ATOM 1512 C C . LEU A 1 205 ? 21.456 -2.740 -7.241 1.00 90.69 205 LEU A C 1
ATOM 1514 O O . LEU A 1 205 ? 21.244 -3.677 -6.474 1.00 90.69 205 LEU A O 1
ATOM 1518 N N . ASP A 1 206 ? 22.692 -2.332 -7.545 1.00 88.69 206 ASP A N 1
ATOM 1519 C CA . ASP A 1 206 ? 23.907 -3.025 -7.096 1.00 88.69 206 ASP A CA 1
ATOM 1520 C C . ASP A 1 206 ? 24.129 -2.902 -5.577 1.00 88.69 206 ASP A C 1
ATOM 1522 O O . ASP A 1 206 ? 24.813 -3.731 -4.980 1.00 88.69 206 ASP A O 1
ATOM 1526 N N . ILE A 1 207 ? 23.509 -1.905 -4.932 1.00 89.44 207 ILE A N 1
ATOM 1527 C CA . ILE A 1 207 ? 23.585 -1.689 -3.477 1.00 89.44 207 ILE A CA 1
ATOM 1528 C C . ILE A 1 207 ? 22.463 -2.394 -2.692 1.00 89.44 207 ILE A C 1
ATOM 1530 O O . ILE A 1 207 ? 22.333 -2.224 -1.472 1.00 89.44 207 ILE A O 1
ATOM 1534 N N . LEU A 1 208 ? 21.574 -3.120 -3.374 1.00 89.75 208 LEU A N 1
ATOM 1535 C CA . LEU A 1 208 ? 20.497 -3.875 -2.737 1.00 89.75 208 LEU A CA 1
ATOM 1536 C C . LEU A 1 208 ? 20.976 -5.280 -2.362 1.00 89.75 208 LEU A C 1
ATOM 1538 O O . LEU A 1 208 ? 21.775 -5.898 -3.062 1.00 89.75 208 LEU A O 1
ATOM 1542 N N . SER A 1 209 ? 20.441 -5.809 -1.261 1.00 90.19 209 SER A N 1
ATOM 1543 C CA . SER A 1 209 ? 20.723 -7.189 -0.867 1.00 90.19 209 SER A CA 1
ATOM 1544 C C . SER A 1 209 ? 20.085 -8.173 -1.855 1.00 90.19 209 SER A C 1
ATOM 1546 O O . SER A 1 209 ? 19.007 -7.916 -2.409 1.00 90.19 209 SER A O 1
ATOM 1548 N N . ARG A 1 210 ? 20.735 -9.322 -2.069 1.00 89.25 210 ARG A N 1
ATOM 1549 C CA . ARG A 1 210 ? 20.258 -10.348 -3.010 1.00 89.25 210 ARG A CA 1
ATOM 1550 C C . ARG A 1 210 ? 18.938 -10.965 -2.559 1.00 89.25 210 ARG A C 1
ATOM 1552 O O . ARG A 1 210 ? 18.113 -11.305 -3.400 1.00 89.25 210 ARG A O 1
ATOM 1559 N N . GLU A 1 211 ? 18.700 -11.030 -1.255 1.00 91.50 211 GLU A N 1
ATOM 1560 C CA . GLU A 1 211 ? 17.456 -11.510 -0.655 1.00 91.50 211 GLU A CA 1
ATOM 1561 C C . GLU A 1 211 ? 16.288 -10.590 -1.020 1.00 91.50 211 GLU A C 1
ATOM 1563 O O . GLU A 1 211 ? 15.263 -11.066 -1.507 1.00 91.50 211 GLU A O 1
ATOM 1568 N N . ARG A 1 212 ? 16.451 -9.266 -0.856 1.00 92.12 212 ARG A N 1
ATOM 1569 C CA . ARG A 1 212 ? 15.406 -8.280 -1.195 1.00 92.12 212 ARG A CA 1
ATOM 1570 C C . ARG A 1 212 ? 15.094 -8.300 -2.689 1.00 92.12 212 ARG A C 1
ATOM 1572 O O . ARG A 1 212 ? 13.925 -8.297 -3.072 1.00 92.12 212 ARG A O 1
ATOM 1579 N N . ILE A 1 213 ? 16.131 -8.373 -3.528 1.00 91.62 213 ILE A N 1
ATOM 1580 C CA . ILE A 1 213 ? 15.970 -8.535 -4.978 1.00 91.62 213 ILE A CA 1
ATOM 1581 C C . ILE A 1 213 ? 15.196 -9.826 -5.282 1.00 91.62 213 ILE A C 1
ATOM 1583 O O . ILE A 1 213 ? 14.210 -9.794 -6.017 1.00 91.62 213 ILE A O 1
ATOM 1587 N N . GLY A 1 214 ? 15.607 -10.953 -4.695 1.00 91.62 214 GLY A N 1
ATOM 1588 C CA . GLY A 1 214 ? 14.990 -12.260 -4.912 1.00 91.62 214 GLY A CA 1
ATOM 1589 C C . GLY A 1 214 ? 13.511 -12.299 -4.528 1.00 91.62 214 GLY A C 1
ATOM 1590 O O . GLY A 1 214 ? 12.701 -12.830 -5.284 1.00 91.62 214 GLY A O 1
ATOM 1591 N N . GLN A 1 215 ? 13.133 -11.681 -3.405 1.00 92.50 215 GLN A N 1
ATOM 1592 C CA . GLN A 1 215 ? 11.737 -11.591 -2.964 1.00 92.50 215 GLN A CA 1
ATOM 1593 C C . GLN A 1 215 ? 10.855 -10.821 -3.955 1.00 92.50 215 GLN A C 1
ATOM 1595 O O . GLN A 1 215 ? 9.743 -11.256 -4.261 1.00 92.50 215 GLN A O 1
ATOM 1600 N N . GLU A 1 216 ? 11.336 -9.690 -4.473 1.00 94.69 216 GLU A N 1
ATOM 1601 C CA . GLU A 1 216 ? 10.596 -8.912 -5.472 1.00 94.69 216 GLU A CA 1
ATOM 1602 C C . GLU A 1 216 ? 10.510 -9.651 -6.812 1.00 94.69 216 GLU A C 1
ATOM 1604 O O . GLU A 1 216 ? 9.438 -9.708 -7.419 1.00 94.69 216 GLU A O 1
ATOM 1609 N N . MET A 1 217 ? 11.598 -10.298 -7.237 1.00 93.56 217 MET A N 1
ATOM 1610 C CA . MET A 1 217 ? 11.626 -11.079 -8.474 1.00 93.56 217 MET A CA 1
ATOM 1611 C C . MET A 1 217 ? 10.723 -12.307 -8.422 1.00 93.56 217 MET A C 1
ATOM 1613 O O . MET A 1 217 ? 10.021 -12.576 -9.395 1.00 93.56 217 MET A O 1
ATOM 1617 N N . LEU A 1 218 ? 10.680 -13.023 -7.293 1.00 93.19 218 LEU A N 1
ATOM 1618 C CA . LEU A 1 218 ? 9.783 -14.165 -7.115 1.00 93.19 218 LEU A CA 1
ATOM 1619 C C . LEU A 1 218 ? 8.319 -13.739 -7.267 1.00 93.19 218 LEU A C 1
ATOM 1621 O O . LEU A 1 218 ? 7.542 -14.404 -7.945 1.00 93.19 218 LEU A O 1
ATOM 1625 N N . LYS A 1 219 ? 7.947 -12.590 -6.699 1.00 93.00 219 LYS A N 1
ATOM 1626 C CA . LYS A 1 219 ? 6.598 -12.040 -6.872 1.00 93.00 219 LYS A CA 1
ATOM 1627 C C . LYS A 1 219 ? 6.358 -11.592 -8.316 1.00 93.00 219 LYS A C 1
ATOM 1629 O O . LYS A 1 219 ? 5.288 -11.853 -8.860 1.00 93.00 219 LYS A O 1
ATOM 1634 N N . LEU A 1 220 ? 7.349 -10.979 -8.967 1.00 94.06 220 LEU A N 1
ATOM 1635 C CA . LEU A 1 220 ? 7.246 -10.530 -10.358 1.00 94.06 220 LEU A CA 1
ATOM 1636 C C . LEU A 1 220 ? 6.958 -11.692 -11.313 1.00 94.06 220 LEU A C 1
ATOM 1638 O O . LEU A 1 220 ? 6.057 -11.574 -12.141 1.00 94.06 220 LEU A O 1
ATOM 1642 N N . VAL A 1 221 ? 7.670 -12.820 -11.185 1.00 94.19 221 VAL A N 1
ATOM 1643 C CA . VAL A 1 221 ? 7.506 -13.967 -12.100 1.00 94.19 221 VAL A CA 1
ATOM 1644 C C . VAL A 1 221 ? 6.143 -14.651 -11.984 1.00 94.19 221 VAL A C 1
ATOM 1646 O O . VAL A 1 221 ? 5.717 -15.314 -12.926 1.00 94.19 221 VAL A O 1
ATOM 1649 N N . THR A 1 222 ? 5.435 -14.460 -10.867 1.00 92.06 222 THR A N 1
ATOM 1650 C CA . THR A 1 222 ? 4.049 -14.933 -10.693 1.00 92.06 222 THR A CA 1
ATOM 1651 C C . THR A 1 222 ? 3.003 -13.987 -11.292 1.00 92.06 222 THR A C 1
ATOM 1653 O O . THR A 1 222 ? 1.831 -14.344 -11.397 1.00 92.06 222 THR A O 1
ATOM 1656 N N . GLY A 1 223 ? 3.406 -12.782 -11.710 1.00 91.69 223 GLY A N 1
ATOM 1657 C CA . GLY A 1 223 ? 2.515 -11.794 -12.308 1.00 91.69 223 GLY A CA 1
ATOM 1658 C C . GLY A 1 223 ? 2.011 -12.213 -13.689 1.00 91.69 223 GLY A C 1
ATOM 1659 O O . GLY A 1 223 ? 2.739 -12.789 -14.498 1.00 91.69 223 GLY A O 1
ATOM 1660 N N . ARG A 1 224 ? 0.763 -11.855 -14.014 1.00 92.56 224 ARG A N 1
ATOM 1661 C CA . ARG A 1 224 ? 0.121 -12.212 -15.295 1.00 92.56 224 ARG A CA 1
ATOM 1662 C C . ARG A 1 224 ? 0.913 -11.739 -16.519 1.00 92.56 224 ARG A C 1
ATOM 1664 O O . ARG A 1 224 ? 0.882 -12.390 -17.560 1.00 92.56 224 ARG A O 1
ATOM 1671 N N . ARG A 1 225 ? 1.617 -10.607 -16.406 1.00 93.62 225 ARG A N 1
ATOM 1672 C CA . ARG A 1 225 ? 2.439 -10.004 -17.469 1.00 93.62 225 ARG A CA 1
ATOM 1673 C C . ARG A 1 225 ? 3.940 -10.240 -17.276 1.00 93.62 225 ARG A C 1
ATOM 1675 O O . ARG A 1 225 ? 4.730 -9.554 -17.918 1.00 93.62 225 ARG A O 1
ATOM 1682 N N . ALA A 1 226 ? 4.347 -11.202 -16.441 1.00 94.88 226 ALA A N 1
ATOM 1683 C CA . ALA A 1 226 ? 5.751 -11.452 -16.102 1.00 94.88 226 ALA A CA 1
ATOM 1684 C C . ALA A 1 226 ? 6.676 -11.509 -17.327 1.00 94.88 226 ALA A C 1
ATOM 1686 O O . ALA A 1 226 ? 7.685 -10.817 -17.359 1.00 94.88 226 ALA A O 1
ATOM 1687 N N . GLY A 1 227 ? 6.309 -12.268 -18.367 1.00 93.50 227 GLY A N 1
ATOM 1688 C CA . GLY A 1 227 ? 7.129 -12.390 -19.579 1.00 93.50 227 GLY A CA 1
ATOM 1689 C C . GLY A 1 227 ? 7.280 -11.081 -20.363 1.00 93.50 227 GLY A C 1
ATOM 1690 O O . GLY A 1 227 ? 8.369 -10.783 -20.844 1.00 93.50 227 GLY A O 1
ATOM 1691 N N . ALA A 1 228 ? 6.213 -10.280 -20.459 1.00 94.19 228 ALA A N 1
ATOM 1692 C CA . ALA A 1 228 ? 6.261 -8.982 -21.135 1.00 94.19 228 ALA A CA 1
ATOM 1693 C C . ALA A 1 228 ? 7.122 -7.987 -20.345 1.00 94.19 228 ALA A C 1
ATOM 1695 O O . ALA A 1 228 ? 7.983 -7.321 -20.907 1.00 94.19 228 ALA A O 1
ATOM 1696 N N . ILE A 1 229 ? 6.952 -7.947 -19.024 1.00 95.38 229 ILE A N 1
ATOM 1697 C CA . ILE A 1 229 ? 7.722 -7.049 -18.162 1.00 95.38 229 ILE A CA 1
ATOM 1698 C C . ILE A 1 229 ? 9.185 -7.466 -18.050 1.00 95.38 229 ILE A C 1
ATOM 1700 O O . ILE A 1 229 ? 10.058 -6.605 -18.047 1.00 95.38 229 ILE A O 1
ATOM 1704 N N . ALA A 1 230 ? 9.485 -8.764 -18.047 1.00 94.06 230 ALA A N 1
ATOM 1705 C CA . ALA A 1 230 ? 10.859 -9.245 -18.116 1.00 94.06 230 ALA A CA 1
ATOM 1706 C C . ALA A 1 230 ? 11.555 -8.809 -19.418 1.00 94.06 230 ALA A C 1
ATOM 1708 O O . ALA A 1 230 ? 12.733 -8.459 -19.379 1.00 94.06 230 ALA A O 1
ATOM 1709 N N . ALA A 1 231 ? 10.837 -8.780 -20.550 1.00 93.00 231 ALA A N 1
ATOM 1710 C CA . ALA A 1 231 ? 11.369 -8.252 -21.807 1.00 93.00 231 ALA A CA 1
ATOM 1711 C C . ALA A 1 231 ? 11.668 -6.748 -21.702 1.00 93.00 231 ALA A C 1
ATOM 1713 O O . ALA A 1 231 ? 12.787 -6.338 -22.000 1.00 93.00 231 ALA A O 1
ATOM 1714 N N . VAL A 1 232 ? 10.740 -5.955 -21.153 1.00 94.69 232 VAL A N 1
ATOM 1715 C CA . VAL A 1 232 ? 10.973 -4.521 -20.902 1.00 94.69 232 VAL A CA 1
ATOM 1716 C C . VAL A 1 232 ? 12.168 -4.304 -19.968 1.00 94.69 232 VAL A C 1
ATOM 1718 O O . VAL A 1 232 ? 13.037 -3.487 -20.254 1.00 94.69 232 VAL A O 1
ATOM 1721 N N . MET A 1 233 ? 12.281 -5.064 -18.875 1.00 94.81 233 MET A N 1
ATOM 1722 C CA . MET A 1 233 ? 13.430 -4.988 -17.963 1.00 94.81 233 MET A CA 1
ATOM 1723 C C . MET A 1 233 ? 14.748 -5.369 -18.650 1.00 94.81 233 MET A C 1
ATOM 1725 O O . MET A 1 233 ? 15.800 -4.819 -18.320 1.00 94.81 233 MET A O 1
ATOM 1729 N N . GLN A 1 234 ? 14.718 -6.320 -19.585 1.00 93.31 234 GLN A N 1
ATOM 1730 C CA . GLN A 1 234 ? 15.887 -6.722 -20.360 1.00 93.31 234 GLN A CA 1
ATOM 1731 C C . GLN A 1 234 ? 16.316 -5.623 -21.340 1.00 93.31 234 GLN A C 1
ATOM 1733 O O . GLN A 1 234 ? 17.512 -5.339 -21.432 1.00 93.31 234 GLN A O 1
ATOM 1738 N N . GLU A 1 235 ? 15.367 -4.997 -22.035 1.00 92.44 235 GLU A N 1
ATOM 1739 C CA . GLU A 1 235 ? 15.603 -3.867 -22.946 1.00 92.44 235 GLU A CA 1
ATOM 1740 C C . GLU A 1 235 ? 16.094 -2.626 -22.189 1.00 92.44 235 GLU A C 1
ATOM 1742 O O . GLU A 1 235 ? 17.048 -1.975 -22.607 1.00 92.44 235 GLU A O 1
ATOM 1747 N N . ALA A 1 236 ? 15.534 -2.372 -21.005 1.00 92.06 236 ALA A N 1
ATOM 1748 C CA . ALA A 1 236 ? 15.952 -1.318 -20.082 1.00 92.06 236 ALA A CA 1
ATOM 1749 C C . ALA A 1 236 ? 17.320 -1.578 -19.411 1.00 92.06 236 ALA A C 1
ATOM 1751 O O . ALA A 1 236 ? 17.826 -0.725 -18.678 1.00 92.06 236 ALA A O 1
ATOM 1752 N N . GLY A 1 237 ? 17.925 -2.756 -19.617 1.00 91.19 237 GLY A N 1
ATOM 1753 C CA . GLY A 1 237 ? 19.209 -3.129 -19.015 1.00 91.19 237 GLY A CA 1
ATOM 1754 C C . GLY A 1 237 ? 19.154 -3.372 -17.501 1.00 91.19 237 GLY A C 1
ATOM 1755 O O . GLY A 1 237 ? 20.187 -3.337 -16.837 1.00 91.19 237 GLY A O 1
ATOM 1756 N N . LEU A 1 238 ? 17.965 -3.621 -16.951 1.00 91.12 238 LEU A N 1
ATOM 1757 C CA . LEU A 1 238 ? 17.723 -3.843 -15.522 1.00 91.12 238 LEU A CA 1
ATOM 1758 C C . LEU A 1 238 ? 17.848 -5.313 -15.122 1.00 91.12 238 LEU A C 1
ATOM 1760 O O . LEU A 1 238 ? 18.152 -5.617 -13.971 1.00 91.12 238 LEU A O 1
ATOM 1764 N N . LEU A 1 239 ? 17.631 -6.236 -16.062 1.00 87.38 239 LEU A N 1
ATOM 1765 C CA . LEU A 1 239 ? 17.633 -7.664 -15.750 1.00 87.38 239 LEU A CA 1
ATOM 1766 C C . LEU A 1 239 ? 19.039 -8.194 -15.422 1.00 87.38 239 LEU A C 1
ATOM 1768 O O . LEU A 1 239 ? 19.181 -9.030 -14.536 1.00 87.38 239 LEU A O 1
ATOM 1772 N N . GLY A 1 240 ? 20.082 -7.675 -16.080 1.00 83.06 240 GLY A N 1
ATOM 1773 C CA . GLY A 1 240 ? 21.475 -8.100 -15.881 1.00 83.06 240 GLY A CA 1
ATOM 1774 C C . GLY A 1 240 ? 21.972 -7.975 -14.429 1.00 83.06 240 GLY A C 1
ATOM 1775 O O . GLY A 1 240 ? 22.409 -8.985 -13.872 1.00 83.06 240 GLY A O 1
ATOM 1776 N N . PRO A 1 241 ? 21.867 -6.786 -13.797 1.00 79.81 241 PRO A N 1
ATOM 1777 C CA . PRO A 1 241 ? 22.211 -6.586 -12.382 1.00 79.81 241 PRO A CA 1
ATOM 1778 C C . PRO A 1 241 ? 21.439 -7.503 -11.422 1.00 79.81 241 PRO A C 1
ATOM 1780 O O . PRO A 1 241 ? 21.982 -7.998 -10.430 1.00 79.81 241 PRO A O 1
ATOM 1783 N N . VAL A 1 242 ? 20.172 -7.775 -11.747 1.00 81.38 242 VAL A N 1
ATOM 1784 C CA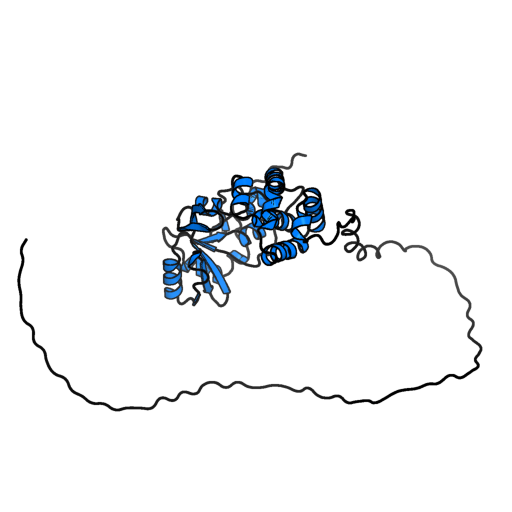 . VAL A 1 242 ? 19.240 -8.554 -10.924 1.00 81.38 242 VAL A CA 1
ATOM 1785 C C . VAL A 1 242 ? 19.583 -10.045 -10.913 1.00 81.38 242 VAL A C 1
ATOM 1787 O O . VAL A 1 242 ? 19.631 -10.645 -9.841 1.00 81.38 242 VAL A O 1
ATOM 1790 N N . ILE A 1 243 ? 19.863 -10.643 -12.076 1.00 79.94 243 ILE A N 1
ATOM 1791 C CA . ILE A 1 243 ? 20.104 -12.095 -12.212 1.00 79.94 243 ILE A CA 1
ATOM 1792 C C . ILE A 1 243 ? 21.574 -12.506 -12.022 1.00 79.94 243 ILE A C 1
ATOM 1794 O O . ILE A 1 243 ? 21.942 -13.633 -12.346 1.00 79.94 243 ILE A O 1
ATOM 1798 N N . ALA A 1 244 ? 22.421 -11.594 -11.528 1.00 65.31 244 ALA A N 1
ATOM 1799 C CA . ALA A 1 244 ? 23.846 -11.830 -11.270 1.00 65.31 244 ALA A CA 1
ATOM 1800 C C . ALA A 1 244 ? 24.604 -12.461 -12.462 1.00 65.31 244 ALA A C 1
ATOM 1802 O O . ALA A 1 244 ? 25.500 -13.280 -12.282 1.00 65.31 244 ALA A O 1
ATOM 1803 N N . GLY A 1 245 ? 24.244 -12.084 -13.695 1.00 53.22 245 GLY A N 1
ATOM 1804 C CA . GLY A 1 245 ? 24.996 -12.471 -14.891 1.00 53.22 245 GLY A CA 1
ATOM 1805 C C . GLY A 1 245 ? 24.791 -13.903 -15.405 1.00 53.22 245 GLY A C 1
ATOM 1806 O O . GLY A 1 245 ? 25.533 -14.314 -16.298 1.00 53.22 245 GLY A O 1
ATOM 1807 N N . VAL A 1 246 ? 23.787 -14.657 -14.938 1.00 46.19 246 VAL A N 1
ATOM 1808 C CA . VAL A 1 246 ? 23.456 -15.962 -15.544 1.00 46.19 246 VAL A CA 1
ATOM 1809 C C . VAL A 1 246 ? 22.776 -15.745 -16.901 1.00 46.19 246 VAL A C 1
ATOM 1811 O O . VAL A 1 246 ? 21.558 -15.677 -16.989 1.00 46.19 246 VAL A O 1
ATOM 1814 N N . GLY A 1 247 ? 23.605 -15.608 -17.941 1.00 40.16 247 GLY A N 1
ATOM 1815 C CA . GLY A 1 247 ? 23.304 -15.794 -19.362 1.00 40.16 247 GLY A CA 1
ATOM 1816 C C . GLY A 1 247 ? 22.206 -14.906 -19.943 1.00 40.16 247 GLY A C 1
ATOM 1817 O O . GLY A 1 247 ? 21.034 -15.089 -19.647 1.00 40.16 247 GLY A O 1
ATOM 1818 N N . ARG A 1 248 ? 22.563 -14.021 -20.890 1.00 41.69 248 ARG A N 1
ATOM 1819 C CA . ARG A 1 248 ? 21.597 -13.419 -21.830 1.00 41.69 248 ARG A CA 1
ATOM 1820 C C . ARG A 1 248 ? 20.656 -14.519 -22.337 1.00 41.69 248 ARG A C 1
ATOM 1822 O O . ARG A 1 248 ? 21.105 -15.339 -23.148 1.00 41.69 248 ARG A O 1
ATOM 1829 N N . PRO A 1 249 ? 19.367 -14.542 -21.961 1.00 43.56 249 PRO A N 1
ATOM 1830 C CA . PRO A 1 249 ? 18.437 -15.393 -22.656 1.00 43.56 249 PRO A CA 1
ATOM 1831 C C . PRO A 1 249 ? 18.265 -14.722 -24.015 1.00 43.56 249 PRO A C 1
ATOM 1833 O O . PRO A 1 249 ? 17.521 -13.754 -24.157 1.00 43.56 249 PRO A O 1
ATOM 1836 N N . ARG A 1 250 ? 18.951 -15.221 -25.050 1.00 43.75 250 ARG A N 1
ATOM 1837 C CA . ARG A 1 250 ? 18.435 -15.087 -26.417 1.00 43.75 250 ARG A CA 1
ATOM 1838 C C . ARG A 1 250 ? 17.164 -15.933 -26.463 1.00 43.75 250 ARG A C 1
ATOM 1840 O O . ARG A 1 250 ? 17.155 -17.049 -26.959 1.00 43.75 250 ARG A O 1
ATOM 1847 N N . CYS A 1 251 ? 16.106 -15.432 -25.849 1.00 40.84 251 CYS A N 1
ATOM 1848 C CA . CYS A 1 251 ? 14.773 -15.986 -25.925 1.00 40.84 251 CYS A CA 1
ATOM 1849 C C . CYS A 1 251 ? 13.889 -14.834 -26.357 1.00 40.84 251 CYS A C 1
ATOM 1851 O O . CYS A 1 251 ? 13.340 -14.093 -25.548 1.00 40.84 251 CYS A O 1
ATOM 1853 N N . SER A 1 252 ? 13.795 -14.700 -27.678 1.00 41.41 252 SER A N 1
ATOM 1854 C CA . SER A 1 252 ? 12.669 -14.065 -28.341 1.00 41.41 252 SER A CA 1
ATOM 1855 C C . SER A 1 252 ? 11.370 -14.439 -27.618 1.00 41.41 252 SER A C 1
ATOM 1857 O O . SER A 1 252 ? 11.204 -15.573 -27.153 1.00 41.41 252 SER A O 1
ATOM 1859 N N . ALA A 1 253 ? 10.434 -13.493 -27.543 1.00 41.00 253 ALA A N 1
ATOM 1860 C CA . ALA A 1 253 ? 9.116 -13.602 -26.904 1.00 41.00 253 ALA A CA 1
ATOM 1861 C C . ALA A 1 253 ? 8.284 -14.868 -27.274 1.00 41.00 253 ALA A C 1
ATOM 1863 O O . ALA A 1 253 ? 7.230 -15.144 -26.693 1.00 41.00 253 ALA A O 1
ATOM 1864 N N . ALA A 1 254 ? 8.767 -15.687 -28.210 1.00 37.66 254 ALA A N 1
ATOM 1865 C CA . ALA A 1 254 ? 8.253 -16.994 -28.590 1.00 37.66 254 ALA A CA 1
ATOM 1866 C C . ALA A 1 254 ? 8.399 -18.096 -27.513 1.00 37.66 254 ALA A C 1
ATOM 1868 O O . ALA A 1 254 ? 7.572 -19.007 -27.484 1.00 37.66 254 ALA A O 1
ATOM 1869 N N . CYS A 1 255 ? 9.393 -18.050 -26.612 1.00 37.38 255 CYS A N 1
ATOM 1870 C CA . CYS A 1 255 ? 9.614 -19.175 -25.683 1.00 37.38 255 CYS A CA 1
ATOM 1871 C C . CYS A 1 255 ? 8.605 -19.192 -24.514 1.00 37.38 255 CYS A C 1
ATOM 1873 O O . CYS A 1 255 ? 7.992 -20.222 -24.224 1.00 37.38 255 CYS A O 1
ATOM 1875 N N . TRP A 1 256 ? 8.314 -18.029 -23.924 1.00 42.22 256 TRP A N 1
ATOM 1876 C CA . TRP A 1 256 ? 7.388 -17.900 -22.786 1.00 42.22 256 TRP A CA 1
ATOM 1877 C C . TRP A 1 256 ? 5.912 -18.083 -23.166 1.00 42.22 256 TRP A C 1
ATOM 1879 O O . TRP A 1 256 ? 5.082 -18.453 -22.340 1.00 42.22 256 TRP A O 1
ATOM 1889 N N . SER A 1 257 ? 5.572 -17.901 -24.441 1.00 40.53 257 SER A N 1
ATOM 1890 C CA . SER A 1 257 ? 4.199 -17.985 -24.947 1.00 40.53 257 SER A CA 1
ATOM 1891 C C . SER A 1 257 ? 3.775 -19.395 -25.403 1.00 40.53 257 SER A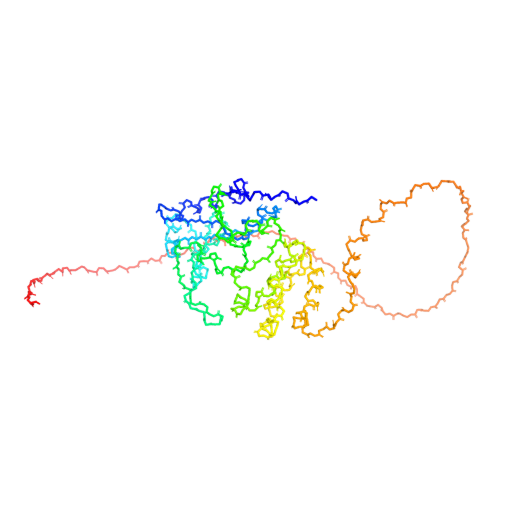 C 1
ATOM 1893 O O . SER A 1 257 ? 2.645 -19.588 -25.872 1.00 40.53 257 SER A O 1
ATOM 1895 N N . SER A 1 258 ? 4.651 -20.396 -25.240 1.00 36.16 258 SER A N 1
ATOM 1896 C CA . SER A 1 258 ? 4.448 -21.767 -25.731 1.00 36.16 258 SER A CA 1
ATOM 1897 C C . SER A 1 258 ? 3.965 -22.779 -24.676 1.00 36.16 258 SER A C 1
ATOM 1899 O O . SER A 1 258 ? 3.386 -23.799 -25.056 1.00 36.16 258 SER A O 1
ATOM 1901 N N . HIS A 1 259 ? 4.073 -22.478 -23.375 1.00 42.25 259 HIS A N 1
ATOM 1902 C CA . HIS A 1 259 ? 3.589 -23.367 -22.301 1.00 42.25 259 HIS A CA 1
ATOM 1903 C C . HIS A 1 259 ? 2.135 -23.101 -21.863 1.00 42.25 259 HIS A C 1
ATOM 1905 O O . HIS A 1 259 ? 1.511 -23.971 -21.267 1.00 42.25 259 HIS A O 1
ATOM 1911 N N . GLY A 1 260 ? 1.533 -21.973 -22.262 1.00 36.56 260 GLY A N 1
ATOM 1912 C CA . GLY A 1 260 ? 0.110 -21.674 -22.023 1.00 36.56 260 GLY A CA 1
ATOM 1913 C C . GLY A 1 260 ? -0.853 -22.087 -23.149 1.00 36.56 260 GLY A C 1
ATOM 1914 O O . GLY A 1 260 ? -2.054 -21.871 -23.034 1.00 36.56 260 GLY A O 1
ATOM 1915 N N . ARG A 1 261 ? -0.362 -22.649 -24.269 1.00 36.19 261 ARG A N 1
ATOM 1916 C CA . ARG A 1 261 ? -1.189 -22.915 -25.472 1.00 36.19 261 ARG A CA 1
ATOM 1917 C C . ARG A 1 261 ? -1.148 -24.341 -26.028 1.00 36.19 261 ARG A C 1
ATOM 1919 O O . ARG A 1 261 ? -1.823 -24.609 -27.021 1.00 36.19 261 ARG A O 1
ATOM 1926 N N . ARG A 1 262 ? -0.442 -25.281 -25.385 1.00 31.75 262 ARG A N 1
ATOM 1927 C CA . ARG A 1 262 ? -0.502 -26.712 -25.759 1.00 31.75 262 ARG A CA 1
ATOM 1928 C C . ARG A 1 262 ? -1.620 -27.505 -25.066 1.00 31.75 262 ARG A C 1
ATOM 1930 O O . ARG A 1 262 ? -1.931 -28.591 -25.535 1.00 31.75 262 ARG A O 1
ATOM 1937 N N . ALA A 1 263 ? -2.303 -26.941 -24.066 1.00 38.81 263 ALA A N 1
ATOM 1938 C CA . ALA A 1 263 ? -3.471 -27.571 -23.433 1.00 38.81 263 ALA A CA 1
ATOM 1939 C C . ALA A 1 263 ? -4.827 -27.229 -24.098 1.00 38.81 263 ALA A C 1
ATOM 1941 O O . ALA A 1 263 ? -5.829 -27.861 -23.789 1.00 38.81 263 ALA A O 1
ATOM 1942 N N . ALA A 1 264 ? -4.883 -26.276 -25.040 1.00 35.44 264 ALA A N 1
ATOM 1943 C CA . ALA A 1 264 ? -6.150 -25.766 -25.597 1.00 35.44 264 ALA A CA 1
ATOM 1944 C C . ALA A 1 264 ? -6.328 -25.974 -27.118 1.00 35.44 264 ALA A C 1
ATOM 1946 O O . ALA A 1 264 ? -7.218 -25.387 -27.729 1.00 35.44 264 ALA A O 1
ATOM 1947 N N . ARG A 1 265 ? -5.491 -26.799 -27.766 1.00 32.06 265 ARG A N 1
ATOM 1948 C CA . ARG A 1 265 ? -5.521 -27.009 -29.233 1.00 32.06 265 ARG A CA 1
ATOM 1949 C C . ARG A 1 265 ? -5.629 -28.473 -29.685 1.00 32.06 265 ARG A C 1
ATOM 1951 O O . ARG A 1 265 ? -5.259 -28.784 -30.810 1.00 32.06 265 ARG A O 1
ATOM 1958 N N . SER A 1 266 ? -6.189 -29.362 -28.862 1.00 32.91 266 SER A N 1
ATOM 1959 C CA . SER A 1 266 ? -6.582 -30.721 -29.292 1.00 32.91 266 SER A CA 1
ATOM 1960 C C . SER A 1 266 ? -8.094 -30.903 -29.515 1.00 32.91 266 SER A C 1
ATOM 1962 O O . SER A 1 266 ? -8.504 -31.925 -30.057 1.00 32.91 266 SER A O 1
ATOM 1964 N N . VAL A 1 267 ? -8.935 -29.899 -29.221 1.00 39.16 267 VAL A N 1
ATOM 1965 C CA . VAL A 1 267 ? -10.400 -29.961 -29.421 1.00 39.16 267 VAL A CA 1
ATOM 1966 C C . VAL A 1 267 ? -10.857 -29.002 -30.526 1.00 39.16 267 VAL A C 1
ATOM 1968 O O . VAL A 1 267 ? -11.595 -28.057 -30.290 1.00 39.16 267 VAL A O 1
ATOM 1971 N N . ARG A 1 268 ? -10.378 -29.209 -31.757 1.00 36.31 268 ARG A N 1
ATOM 1972 C CA . ARG A 1 268 ? -11.074 -28.833 -33.011 1.00 36.31 268 ARG A CA 1
ATOM 1973 C C . ARG A 1 268 ? -10.187 -29.178 -34.201 1.00 36.31 268 ARG A C 1
ATOM 1975 O O . ARG A 1 268 ? -9.412 -28.351 -34.663 1.00 36.31 268 ARG A O 1
ATOM 1982 N N . ARG A 1 269 ? -10.311 -30.414 -34.686 1.00 35.34 269 ARG A N 1
ATOM 1983 C CA . ARG A 1 269 ? -10.231 -30.821 -36.106 1.00 35.34 269 ARG A CA 1
ATOM 1984 C C . ARG A 1 269 ? -10.111 -32.339 -36.158 1.00 35.34 269 ARG A C 1
ATOM 1986 O O . ARG A 1 269 ? -9.015 -32.879 -36.156 1.00 35.34 269 ARG A O 1
ATOM 1993 N N . ARG A 1 270 ? -11.261 -33.010 -36.198 1.00 29.16 270 ARG A N 1
ATOM 1994 C CA . ARG A 1 270 ? -11.463 -34.295 -36.888 1.00 29.16 270 ARG A CA 1
ATOM 1995 C C . ARG A 1 270 ? -12.962 -34.591 -36.916 1.00 29.16 270 ARG A C 1
ATOM 1997 O O . ARG A 1 270 ? -13.490 -35.368 -36.134 1.00 29.16 270 ARG A O 1
ATOM 2004 N N . ARG A 1 271 ? -13.661 -33.922 -37.833 1.00 28.91 271 ARG A N 1
ATOM 2005 C CA . ARG A 1 271 ? -14.840 -34.496 -38.483 1.00 28.91 271 ARG A CA 1
ATOM 2006 C C . ARG A 1 271 ? -14.450 -34.774 -39.929 1.00 28.91 271 ARG A C 1
ATOM 2008 O O . ARG A 1 271 ? -13.742 -33.970 -40.525 1.00 28.91 271 ARG A O 1
ATOM 2015 N N . LEU A 1 272 ? -14.969 -35.895 -40.428 1.00 31.12 272 LEU A N 1
ATOM 2016 C CA . LEU A 1 272 ? -14.915 -36.404 -41.800 1.00 31.12 272 LEU A CA 1
ATOM 2017 C C . LEU A 1 272 ? -13.632 -37.165 -42.171 1.00 31.12 272 LEU A C 1
ATOM 2019 O O . LEU A 1 272 ? -12.710 -36.623 -42.767 1.00 31.12 272 LEU A O 1
ATOM 2023 N N . ARG A 1 273 ? -13.625 -38.476 -41.904 1.00 29.36 273 ARG A N 1
ATOM 2024 C CA . ARG A 1 273 ? -13.888 -39.495 -42.941 1.00 29.36 273 ARG A CA 1
ATOM 2025 C C . ARG A 1 273 ? -14.024 -40.879 -42.293 1.00 29.36 273 ARG A C 1
ATOM 2027 O O . ARG A 1 273 ? -13.286 -41.232 -41.380 1.00 29.36 273 ARG A O 1
ATOM 2034 N N . ARG A 1 274 ? -15.052 -41.599 -42.736 1.00 28.70 274 ARG A N 1
ATOM 2035 C CA . ARG A 1 274 ? -15.503 -42.935 -42.323 1.00 28.70 274 ARG A CA 1
ATOM 2036 C C . ARG A 1 274 ? -15.286 -43.867 -43.530 1.00 28.70 274 ARG A C 1
ATOM 2038 O O . ARG A 1 274 ? -15.355 -43.361 -44.647 1.00 28.70 274 ARG A O 1
ATOM 2045 N N . PHE A 1 275 ? -15.133 -45.173 -43.265 1.00 28.72 275 PHE A N 1
ATOM 2046 C CA . PHE A 1 275 ? -15.071 -46.331 -44.196 1.00 28.72 275 PHE A CA 1
ATOM 2047 C C . PHE A 1 275 ? -13.703 -46.579 -44.877 1.00 28.72 275 PHE A C 1
ATOM 2049 O O . PHE A 1 275 ? -13.120 -45.638 -45.390 1.00 28.72 275 PHE A O 1
ATOM 2056 N N . ALA A 1 276 ? -13.104 -47.782 -44.933 1.00 29.77 276 ALA A N 1
ATOM 2057 C CA . ALA A 1 276 ? -13.506 -49.174 -44.629 1.00 29.77 276 ALA A CA 1
ATOM 2058 C C . ALA A 1 276 ? -12.226 -50.067 -44.395 1.00 29.77 276 ALA A C 1
ATOM 2060 O O . ALA A 1 276 ? -11.182 -49.480 -44.118 1.00 29.77 276 ALA A O 1
ATOM 2061 N N . PRO A 1 277 ? -12.240 -51.428 -44.385 1.00 34.78 277 PRO A N 1
ATOM 2062 C CA . PRO A 1 277 ? -11.790 -52.236 -43.244 1.00 34.78 277 PRO A CA 1
ATOM 2063 C C . PRO A 1 277 ? -10.492 -53.057 -43.446 1.00 34.78 277 PRO A C 1
ATOM 2065 O O . PRO A 1 277 ? -9.955 -53.198 -44.539 1.00 34.78 277 PRO A O 1
ATOM 2068 N N . SER A 1 278 ? -10.025 -53.627 -42.330 1.00 32.53 278 SER A N 1
ATOM 2069 C CA . SER A 1 278 ? -8.883 -54.543 -42.157 1.00 32.53 278 SER A CA 1
ATOM 2070 C C . SER A 1 278 ? -8.959 -55.852 -42.958 1.00 32.53 278 SER A C 1
ATOM 2072 O O . SER A 1 278 ? -10.066 -56.333 -43.209 1.00 32.53 278 SER A O 1
ATOM 2074 N N . PRO A 1 279 ? -7.830 -56.583 -43.038 1.00 36.31 279 PRO A N 1
ATOM 2075 C CA . PRO A 1 279 ? -7.883 -57.978 -42.603 1.00 36.31 279 PRO A CA 1
ATOM 2076 C C . PRO A 1 279 ? -6.792 -58.373 -41.593 1.00 36.31 279 PRO A C 1
ATOM 2078 O O . PRO A 1 279 ? -5.671 -57.871 -41.576 1.00 36.31 279 PRO A O 1
ATOM 2081 N N . ARG A 1 280 ? -7.196 -59.315 -40.736 1.00 33.06 280 ARG A N 1
ATOM 2082 C CA . ARG A 1 280 ? -6.441 -60.012 -39.688 1.00 33.06 280 ARG A CA 1
ATOM 2083 C C . ARG A 1 280 ? -5.340 -60.910 -40.268 1.00 33.06 280 ARG A C 1
ATOM 2085 O O . ARG A 1 280 ? -5.582 -61.559 -41.281 1.00 33.06 280 ARG A O 1
ATOM 2092 N N . ARG A 1 281 ? -4.249 -61.113 -39.516 1.00 28.52 281 ARG A N 1
ATOM 2093 C CA . ARG A 1 281 ? -3.582 -62.425 -39.338 1.00 28.52 281 ARG A CA 1
ATOM 2094 C C . ARG A 1 281 ? -2.684 -62.428 -38.086 1.00 28.52 281 ARG A C 1
ATOM 2096 O O . ARG A 1 281 ? -1.981 -61.465 -37.813 1.00 28.52 281 ARG A O 1
ATOM 2103 N N . MET A 1 282 ? -2.799 -63.515 -37.324 1.00 29.42 282 MET A N 1
ATOM 2104 C CA . MET A 1 282 ? -2.101 -63.886 -36.075 1.00 29.42 282 MET A CA 1
ATOM 2105 C C . MET A 1 282 ? -0.925 -64.864 -36.404 1.00 29.42 282 MET A C 1
ATOM 2107 O O . MET A 1 282 ? -0.755 -65.189 -37.581 1.00 29.42 282 MET A O 1
ATOM 2111 N N . PRO A 1 283 ? -0.091 -65.323 -35.441 1.00 48.12 283 PRO A N 1
ATOM 2112 C CA . PRO A 1 283 ? 1.375 -65.257 -35.511 1.00 48.12 283 PRO A CA 1
ATOM 2113 C C . PRO A 1 283 ? 2.083 -66.627 -35.596 1.00 48.12 283 PRO A C 1
ATOM 2115 O O . PRO A 1 283 ? 1.485 -67.659 -35.301 1.00 48.12 283 PRO A O 1
ATOM 2118 N N . ARG A 1 284 ? 3.390 -66.612 -35.905 1.00 31.05 284 ARG A N 1
ATOM 2119 C CA . ARG A 1 284 ? 4.430 -67.644 -35.640 1.00 31.05 284 ARG A CA 1
ATOM 2120 C C . ARG A 1 284 ? 5.781 -66.892 -35.608 1.00 31.05 284 ARG A C 1
ATOM 2122 O O . ARG A 1 284 ? 5.904 -65.934 -36.355 1.00 31.05 284 ARG A O 1
ATOM 2129 N N . GLY A 1 285 ? 6.814 -67.157 -34.813 1.00 29.25 285 GLY A N 1
ATOM 2130 C CA . GLY A 1 285 ? 7.221 -68.241 -33.924 1.00 29.25 285 GLY A CA 1
ATOM 2131 C C . GLY A 1 285 ? 8.565 -67.843 -33.262 1.00 29.25 285 GLY A C 1
ATOM 2132 O O . GLY A 1 285 ? 9.244 -66.935 -33.734 1.00 29.25 285 GLY A O 1
ATOM 2133 N N . LEU A 1 286 ? 8.904 -68.489 -32.146 1.00 31.64 286 LEU A N 1
ATOM 2134 C CA . LEU A 1 286 ? 10.195 -68.444 -31.421 1.00 31.64 286 LEU A CA 1
ATOM 2135 C C . LEU A 1 286 ? 11.210 -69.420 -32.076 1.00 31.64 286 LEU A C 1
ATOM 2137 O O . LEU A 1 286 ? 10.744 -70.296 -32.809 1.00 31.64 286 LEU A O 1
ATOM 2141 N N . PRO A 1 287 ? 12.549 -69.310 -31.863 1.00 42.91 287 PRO A N 1
ATOM 2142 C CA . PRO A 1 287 ? 13.236 -69.713 -30.607 1.00 42.91 287 PRO A CA 1
ATOM 2143 C C . PRO A 1 287 ? 14.403 -68.783 -30.155 1.00 42.91 287 PRO A C 1
ATOM 2145 O O . PRO A 1 287 ? 14.901 -67.992 -30.944 1.00 42.91 287 PRO A O 1
ATOM 2148 N N . ALA A 1 288 ? 14.664 -68.661 -28.837 1.00 30.30 288 ALA A N 1
ATOM 2149 C CA . ALA A 1 288 ? 15.819 -69.194 -28.056 1.00 30.30 288 ALA A CA 1
ATOM 2150 C C . ALA A 1 288 ? 17.207 -68.602 -28.449 1.00 30.30 288 ALA A C 1
ATOM 2152 O O . ALA A 1 288 ? 17.476 -68.432 -29.622 1.00 30.30 288 ALA A O 1
ATOM 2153 N N . ALA A 1 289 ? 18.180 -68.271 -27.588 1.00 30.70 289 ALA A N 1
ATOM 2154 C CA . ALA A 1 289 ? 18.450 -68.562 -26.185 1.00 30.70 289 ALA A CA 1
ATOM 2155 C C . ALA A 1 289 ? 19.543 -67.613 -25.614 1.00 30.70 289 ALA A C 1
ATOM 2157 O O . ALA A 1 289 ? 20.331 -67.040 -26.355 1.00 30.70 289 ALA A O 1
ATOM 2158 N N . CYS A 1 290 ? 19.631 -67.620 -24.276 1.00 25.97 290 CYS A N 1
ATOM 2159 C CA . CYS A 1 290 ? 20.842 -67.629 -23.434 1.00 25.97 290 CYS A CA 1
ATOM 2160 C C . CYS A 1 290 ? 21.672 -66.344 -23.198 1.00 25.97 290 CYS A C 1
ATOM 2162 O O . CYS A 1 290 ? 22.254 -65.766 -24.107 1.00 25.97 290 CYS A O 1
ATOM 2164 N N . GLY A 1 291 ? 21.834 -65.987 -21.911 1.00 27.36 291 GLY A N 1
ATOM 2165 C CA . GLY A 1 291 ? 22.832 -65.007 -21.462 1.00 27.36 291 GLY A CA 1
ATOM 2166 C C . GLY A 1 291 ? 22.643 -64.423 -20.056 1.00 27.36 291 GLY A C 1
ATOM 2167 O O . GLY A 1 291 ? 22.666 -63.211 -19.891 1.00 27.36 291 GLY A O 1
ATOM 2168 N N . CYS A 1 292 ? 22.433 -65.255 -19.031 1.00 25.09 292 CYS A N 1
ATOM 2169 C CA . CYS A 1 292 ? 22.378 -64.842 -17.623 1.00 25.09 292 CYS A CA 1
ATOM 2170 C C . CYS A 1 292 ? 23.704 -64.253 -17.100 1.00 25.09 292 CYS A C 1
ATOM 2172 O O . CYS A 1 292 ? 24.758 -64.843 -17.314 1.00 25.09 292 CYS A O 1
ATOM 2174 N N . ARG A 1 293 ? 23.609 -63.195 -16.280 1.00 28.88 293 ARG A N 1
ATOM 2175 C CA . ARG A 1 293 ? 24.309 -62.943 -14.990 1.00 28.88 293 ARG A CA 1
ATOM 2176 C C . ARG A 1 293 ? 23.729 -61.618 -14.455 1.00 28.88 293 ARG A C 1
ATOM 2178 O O . ARG A 1 293 ? 23.829 -60.606 -15.121 1.00 28.88 293 ARG A O 1
ATOM 2185 N N . GLY A 1 294 ? 23.037 -61.493 -13.327 1.00 26.27 294 GLY A N 1
ATOM 2186 C CA . GLY A 1 294 ? 23.002 -62.299 -12.117 1.00 26.27 294 GLY A CA 1
ATOM 2187 C C . GLY A 1 294 ? 23.641 -61.511 -10.973 1.00 26.27 294 GLY A C 1
ATOM 2188 O O . GLY A 1 294 ? 24.836 -61.649 -10.758 1.00 26.27 294 GLY A O 1
ATOM 2189 N N . ARG A 1 295 ? 22.850 -60.710 -10.240 1.00 28.98 295 ARG A N 1
ATOM 2190 C CA . ARG A 1 295 ? 23.024 -60.433 -8.796 1.00 28.98 295 ARG A CA 1
ATOM 2191 C C . ARG A 1 295 ? 21.771 -59.747 -8.234 1.00 28.98 295 ARG A C 1
ATOM 2193 O O . ARG A 1 295 ? 21.555 -58.554 -8.391 1.00 28.98 295 ARG A O 1
ATOM 2200 N N . ARG A 1 296 ? 20.937 -60.549 -7.564 1.00 27.14 296 ARG A N 1
ATOM 2201 C CA . ARG A 1 296 ? 19.923 -60.115 -6.591 1.00 27.14 296 ARG A CA 1
ATOM 2202 C C . ARG A 1 296 ? 20.531 -60.206 -5.193 1.00 27.14 296 ARG A C 1
ATOM 2204 O O . ARG A 1 296 ? 21.147 -61.227 -4.897 1.00 27.14 296 ARG A O 1
ATOM 2211 N N . ARG A 1 297 ? 20.206 -59.273 -4.292 1.00 29.50 297 ARG A N 1
ATOM 2212 C CA . ARG A 1 297 ? 19.986 -59.594 -2.869 1.00 29.50 297 ARG A CA 1
ATOM 2213 C C . ARG A 1 297 ? 18.829 -58.764 -2.275 1.00 29.50 297 ARG A C 1
ATOM 2215 O O . ARG A 1 297 ? 18.960 -57.561 -2.144 1.00 29.50 297 ARG A O 1
ATOM 2222 N N . ARG A 1 298 ? 17.755 -59.503 -1.922 1.00 28.33 298 ARG A N 1
ATOM 2223 C CA . ARG A 1 298 ? 16.873 -59.435 -0.718 1.00 28.33 298 ARG A CA 1
ATOM 2224 C C . ARG A 1 298 ? 16.064 -58.130 -0.486 1.00 28.33 298 ARG A C 1
ATOM 2226 O O . ARG A 1 298 ? 16.665 -57.105 -0.229 1.00 28.33 298 ARG A O 1
ATOM 2233 N N . ARG A 1 299 ? 14.728 -58.041 -0.693 1.00 26.80 299 ARG A N 1
ATOM 2234 C CA . ARG A 1 299 ? 13.547 -58.527 0.104 1.00 26.80 299 ARG A CA 1
ATOM 2235 C C . ARG A 1 299 ? 13.704 -58.311 1.622 1.00 26.80 299 ARG A C 1
ATOM 2237 O O . ARG A 1 299 ? 14.531 -59.006 2.194 1.00 26.80 299 ARG A O 1
ATOM 2244 N N . SER A 1 300 ? 13.062 -57.321 2.272 1.00 27.25 300 SER A N 1
ATOM 2245 C CA . SER A 1 300 ? 11.635 -57.161 2.719 1.00 27.25 300 SER A CA 1
ATOM 2246 C C . SER A 1 300 ? 11.623 -57.096 4.277 1.00 27.25 300 SER A C 1
ATOM 2248 O O . SER A 1 300 ? 12.641 -57.513 4.824 1.00 27.25 300 SER A O 1
ATOM 2250 N N . PRO A 1 301 ? 10.564 -56.675 5.026 1.00 43.59 301 PRO A N 1
ATOM 2251 C CA . PRO A 1 301 ? 9.183 -56.319 4.649 1.00 43.59 301 PRO A CA 1
ATOM 2252 C C . PRO A 1 301 ? 8.599 -55.023 5.298 1.00 43.59 301 PRO A C 1
ATOM 2254 O O . PRO A 1 301 ? 9.232 -54.346 6.098 1.00 43.59 301 PRO A O 1
ATOM 2257 N N . GLN A 1 302 ? 7.348 -54.714 4.926 1.00 29.97 302 GLN A N 1
ATOM 2258 C CA . GLN A 1 302 ? 6.427 -53.714 5.506 1.00 29.97 302 GLN A CA 1
ATOM 2259 C C . GLN A 1 302 ? 5.895 -54.156 6.893 1.00 29.97 302 GLN A C 1
ATOM 2261 O O . GLN A 1 302 ? 5.847 -55.361 7.134 1.00 29.97 302 GLN A O 1
ATOM 2266 N N . ARG A 1 303 ? 5.486 -53.263 7.819 1.00 28.83 303 ARG A N 1
ATOM 2267 C CA . ARG A 1 303 ? 4.111 -52.736 8.133 1.00 28.83 303 ARG A CA 1
ATOM 2268 C C . ARG A 1 303 ? 4.082 -52.378 9.658 1.00 28.83 303 ARG A C 1
ATOM 2270 O O . ARG A 1 303 ? 5.004 -52.839 10.325 1.00 28.83 303 ARG A O 1
ATOM 227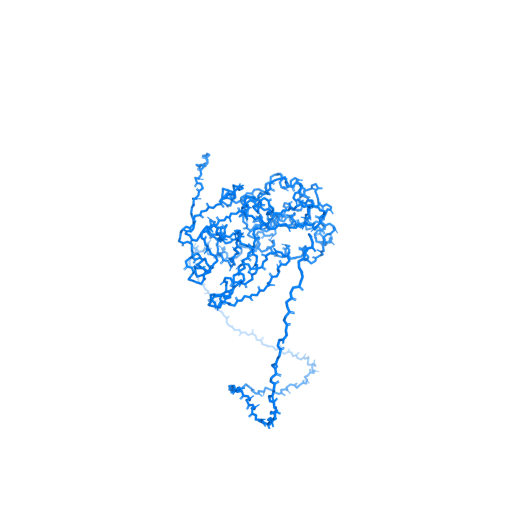7 N N . PRO A 1 304 ? 3.049 -51.746 10.281 1.00 41.94 304 PRO A N 1
ATOM 2278 C CA . PRO A 1 304 ? 1.890 -50.980 9.787 1.00 41.94 304 PRO A CA 1
ATOM 2279 C C . PRO A 1 304 ? 1.634 -49.628 10.535 1.00 41.94 304 PRO A C 1
ATOM 2281 O O . PRO A 1 304 ? 2.331 -49.252 11.469 1.00 41.94 304 PRO A O 1
ATOM 2284 N N . VAL A 1 305 ? 0.582 -48.925 10.099 1.00 34.25 305 VAL A N 1
ATOM 2285 C CA . VAL A 1 305 ? -0.108 -47.759 10.705 1.00 34.25 305 VAL A CA 1
ATOM 2286 C C . VAL A 1 305 ? -1.145 -48.226 11.748 1.00 34.25 305 VAL A C 1
ATOM 2288 O O . VAL A 1 305 ? -1.666 -49.317 11.537 1.00 34.25 305 VAL A O 1
ATOM 2291 N N . LEU A 1 306 ? -1.479 -47.420 12.783 1.00 32.03 306 LEU A N 1
ATOM 2292 C CA . LEU A 1 306 ? -2.817 -47.205 13.423 1.00 32.03 306 LEU A CA 1
ATOM 2293 C C . LEU A 1 306 ? -2.728 -46.185 14.624 1.00 32.03 306 LEU A C 1
ATOM 2295 O O . LEU A 1 306 ? -1.606 -45.845 14.994 1.00 32.03 306 LEU A O 1
ATOM 2299 N N . PRO A 1 307 ? -3.841 -45.612 15.169 1.00 40.41 307 PRO A N 1
ATOM 2300 C CA . PRO A 1 307 ? -3.972 -44.172 15.499 1.00 40.41 307 PRO A CA 1
ATOM 2301 C C . PRO A 1 307 ? -4.539 -43.810 16.917 1.00 40.41 307 PRO A C 1
ATOM 2303 O O . PRO A 1 307 ? -4.840 -44.691 17.709 1.00 40.41 307 PRO A O 1
ATOM 2306 N N . VAL A 1 308 ? -4.779 -42.497 17.148 1.00 28.91 308 VAL A N 1
ATOM 2307 C CA . VAL A 1 308 ? -5.723 -41.810 18.095 1.00 28.91 308 VAL A CA 1
ATOM 2308 C C . VAL A 1 308 ? -5.399 -41.672 19.606 1.00 28.91 308 VAL A C 1
ATOM 2310 O O . VAL A 1 308 ? -5.194 -42.653 20.304 1.00 28.91 308 VAL A O 1
ATOM 2313 N N . GLY A 1 309 ? -5.569 -40.427 20.108 1.00 26.69 309 GLY A N 1
ATOM 2314 C CA . GLY A 1 309 ? -5.902 -40.044 21.504 1.00 26.69 309 GLY A CA 1
ATOM 2315 C C . GLY A 1 309 ? -4.686 -39.787 22.408 1.00 26.69 309 GLY A C 1
ATOM 2316 O O . GLY A 1 309 ? -3.692 -40.478 22.283 1.00 26.69 309 GLY A O 1
ATOM 2317 N N . SER A 1 310 ? -4.621 -38.834 23.341 1.00 29.73 310 SER A N 1
ATOM 2318 C CA . SER A 1 310 ? -5.591 -37.932 23.974 1.00 29.73 310 SER A CA 1
ATOM 2319 C C . SER A 1 310 ? -4.822 -36.899 24.830 1.00 29.73 310 SER A C 1
ATOM 2321 O O . SER A 1 310 ? -3.705 -37.158 25.272 1.00 29.73 310 SER A O 1
ATOM 2323 N N . VAL A 1 311 ? -5.444 -35.743 25.072 1.00 34.50 311 VAL A N 1
ATOM 2324 C CA . VAL A 1 311 ? -5.016 -34.626 25.946 1.00 34.50 311 VAL A CA 1
ATOM 2325 C C . VAL A 1 311 ? -4.741 -35.090 27.392 1.00 34.50 311 VAL A C 1
ATOM 2327 O O . VAL A 1 311 ? -5.413 -36.008 27.862 1.00 34.50 311 VAL A O 1
ATOM 2330 N N . PRO A 1 312 ? -3.824 -34.432 28.134 1.00 33.34 312 PRO A N 1
ATOM 2331 C CA . PRO A 1 312 ? -4.276 -33.831 29.396 1.00 33.34 312 PRO A CA 1
ATOM 2332 C C . PRO A 1 312 ? -3.625 -32.470 29.734 1.00 33.34 312 PRO A C 1
ATOM 2334 O O . PRO A 1 312 ? -2.429 -32.251 29.569 1.00 33.34 312 PRO A O 1
ATOM 2337 N N . ALA A 1 313 ? -4.433 -31.590 30.321 1.00 30.97 313 ALA A N 1
ATOM 2338 C CA . ALA A 1 313 ? -4.050 -30.521 31.250 1.00 30.97 313 ALA A CA 1
ATOM 2339 C C . ALA A 1 313 ? -4.987 -30.640 32.478 1.00 30.97 313 ALA A C 1
ATOM 2341 O O . ALA A 1 313 ? -6.000 -31.335 32.359 1.00 30.97 313 ALA A O 1
ATOM 2342 N N . PRO A 1 314 ? -4.794 -29.934 33.613 1.00 39.81 314 PRO A N 1
ATOM 2343 C CA . PRO A 1 314 ? -3.617 -29.230 34.133 1.00 39.81 314 PRO A CA 1
ATOM 2344 C C . PRO A 1 314 ? -3.244 -29.675 35.574 1.00 39.81 314 PRO A C 1
ATOM 2346 O O . PRO A 1 314 ? -4.081 -30.156 36.335 1.00 39.81 314 PRO A O 1
ATOM 2349 N N . CYS A 1 315 ? -2.005 -29.430 36.013 1.00 25.17 315 CYS A N 1
ATOM 2350 C CA . CYS A 1 315 ? -1.607 -29.635 37.413 1.00 25.17 315 CYS A CA 1
ATOM 2351 C C . CYS A 1 315 ? -1.653 -28.306 38.189 1.00 25.17 315 CYS A C 1
ATOM 2353 O O . CYS A 1 315 ? -0.774 -27.458 38.048 1.00 25.17 315 CYS A O 1
ATOM 2355 N N . ARG A 1 316 ? -2.693 -28.127 39.015 1.00 30.06 316 ARG A N 1
ATOM 2356 C CA . ARG A 1 316 ? -2.731 -27.153 40.118 1.00 30.06 316 ARG A CA 1
ATOM 2357 C C . ARG A 1 316 ? -2.140 -27.810 41.366 1.00 30.06 316 ARG A C 1
ATOM 2359 O O . ARG A 1 316 ? -2.642 -28.843 41.798 1.00 30.06 316 ARG A O 1
ATOM 2366 N N . LYS A 1 317 ? -1.167 -27.164 42.010 1.00 28.92 317 LYS A N 1
ATOM 2367 C CA . LYS A 1 317 ? -0.895 -27.357 43.441 1.00 28.92 317 LYS A CA 1
ATOM 2368 C C . LYS A 1 317 ? -0.745 -26.001 44.121 1.00 28.92 317 LYS A C 1
ATOM 2370 O O . LYS A 1 317 ? 0.234 -25.292 43.931 1.00 28.92 317 LYS A O 1
ATOM 2375 N N . SER A 1 318 ? -1.757 -25.676 44.913 1.00 27.09 318 SER A N 1
ATOM 2376 C CA . SER A 1 318 ? -1.759 -24.677 45.976 1.00 27.09 318 SER A CA 1
ATOM 2377 C C . SER A 1 318 ? -1.773 -25.416 47.313 1.00 27.09 318 SER A C 1
ATOM 2379 O O . SER A 1 318 ? -2.637 -26.272 47.491 1.00 27.09 318 SER A O 1
ATOM 2381 N N . CYS A 1 319 ? -0.867 -25.083 48.235 1.00 26.16 319 CYS A N 1
ATOM 2382 C CA . CYS A 1 319 ? -0.987 -25.273 49.692 1.00 26.16 319 CYS A CA 1
ATOM 2383 C C . CYS A 1 319 ? 0.320 -24.780 50.349 1.00 26.16 319 CYS A C 1
ATOM 2385 O O . CYS A 1 319 ? 1.379 -25.075 49.815 1.00 26.16 319 CYS A O 1
ATOM 2387 N N . ALA A 1 320 ? 0.403 -24.129 51.509 1.00 30.38 320 ALA A N 1
ATOM 2388 C CA . ALA A 1 320 ? -0.466 -23.264 52.304 1.00 30.38 320 ALA A CA 1
ATOM 2389 C C . ALA A 1 320 ? 0.390 -22.748 53.497 1.00 30.38 320 ALA A C 1
ATOM 2391 O O . ALA A 1 320 ? 1.141 -23.527 54.069 1.00 30.38 320 ALA A O 1
ATOM 2392 N N . ARG A 1 321 ? 0.173 -21.481 53.897 1.00 28.70 321 ARG A N 1
ATOM 2393 C CA . ARG A 1 321 ? 0.197 -20.892 55.267 1.00 28.70 321 ARG A CA 1
ATOM 2394 C C . ARG A 1 321 ? 1.452 -20.922 56.170 1.00 28.70 321 ARG A C 1
ATOM 2396 O O . ARG A 1 321 ? 1.897 -21.980 56.593 1.00 28.70 321 ARG A O 1
ATOM 2403 N N . ARG A 1 322 ? 1.809 -19.724 56.675 1.00 28.23 322 ARG A N 1
ATOM 2404 C CA . ARG A 1 322 ? 1.701 -19.179 58.072 1.00 28.23 322 ARG A CA 1
ATOM 2405 C C . ARG A 1 322 ? 2.344 -17.770 58.048 1.00 28.23 322 ARG A C 1
ATOM 2407 O O . ARG A 1 322 ? 3.413 -17.646 57.476 1.00 28.23 322 ARG A O 1
ATOM 2414 N N . SER A 1 323 ? 1.723 -16.628 58.371 1.00 29.38 323 SER A N 1
ATOM 2415 C CA . SER A 1 323 ? 1.005 -16.104 59.556 1.00 29.38 323 SER A CA 1
ATOM 2416 C C . SER A 1 323 ? 1.891 -15.721 60.755 1.00 29.38 323 SER A C 1
ATOM 2418 O O . SER A 1 323 ? 2.155 -16.576 61.590 1.00 29.38 323 SER A O 1
ATOM 2420 N N . THR A 1 324 ? 2.213 -14.425 60.862 1.00 33.06 324 THR A N 1
ATOM 2421 C CA . THR A 1 324 ? 2.368 -13.580 62.078 1.00 33.06 324 THR A CA 1
ATOM 2422 C C . THR A 1 324 ? 2.311 -12.124 61.566 1.00 33.06 324 THR A C 1
ATOM 2424 O O . THR A 1 324 ? 3.077 -11.784 60.674 1.00 33.06 324 THR A O 1
ATOM 2427 N N . GLY A 1 325 ? 1.310 -11.284 61.866 1.00 27.72 325 GLY A N 1
ATOM 2428 C CA . GLY A 1 325 ? 1.091 -10.617 63.160 1.00 27.72 325 GLY A CA 1
ATOM 2429 C C . GLY A 1 325 ? 2.259 -9.658 63.429 1.00 27.72 325 GLY A C 1
ATOM 2430 O O . GLY A 1 325 ? 3.356 -10.136 63.678 1.00 27.72 325 GLY A O 1
ATOM 2431 N N . THR A 1 326 ? 2.141 -8.328 63.332 1.00 31.69 326 THR A N 1
ATOM 2432 C CA . THR A 1 326 ? 1.644 -7.454 64.416 1.00 31.69 326 THR A CA 1
ATOM 2433 C C . THR A 1 326 ? 1.495 -6.008 63.902 1.00 31.69 326 THR A C 1
ATOM 2435 O O . THR A 1 326 ? 2.303 -5.542 63.104 1.00 31.69 326 THR A O 1
ATOM 2438 N N . ALA A 1 327 ? 0.459 -5.310 64.367 1.00 32.03 327 ALA A N 1
ATOM 2439 C CA . ALA A 1 327 ? 0.148 -3.906 64.099 1.00 32.03 327 ALA A CA 1
ATOM 2440 C C . ALA A 1 327 ? 0.830 -2.947 65.095 1.00 32.03 327 ALA A C 1
ATOM 2442 O O . ALA A 1 327 ? 0.974 -3.319 66.255 1.00 32.03 327 ALA A O 1
ATOM 2443 N N . ALA A 1 328 ? 1.103 -1.695 64.696 1.00 31.12 328 ALA A N 1
ATOM 2444 C CA . ALA A 1 328 ? 0.979 -0.507 65.562 1.00 31.12 328 ALA A CA 1
ATOM 2445 C C . ALA A 1 328 ? 1.160 0.826 64.793 1.00 31.12 328 ALA A C 1
ATOM 2447 O O . ALA A 1 328 ? 2.184 1.030 64.156 1.00 31.12 328 ALA A O 1
ATOM 2448 N N . ARG A 1 329 ? 0.137 1.699 64.897 1.00 31.45 329 ARG A N 1
ATOM 2449 C CA . ARG A 1 329 ? 0.153 3.142 65.279 1.00 31.45 329 ARG A CA 1
ATOM 2450 C C . ARG A 1 329 ? 1.318 3.990 64.713 1.00 31.45 329 ARG A C 1
ATOM 2452 O O . ARG A 1 329 ? 2.465 3.731 65.024 1.00 31.45 329 ARG A O 1
ATOM 2459 N N . GLY A 1 330 ? 1.124 5.018 63.884 1.00 28.16 330 GLY A N 1
ATOM 2460 C CA . GLY A 1 330 ? 0.266 6.194 64.068 1.00 28.16 330 GLY A CA 1
ATOM 2461 C C . GLY A 1 330 ? 1.055 7.307 64.770 1.00 28.16 330 GLY A C 1
ATOM 2462 O O . GLY A 1 330 ? 1.276 7.156 65.959 1.00 28.16 330 GLY A O 1
ATOM 2463 N N . PHE A 1 331 ? 1.468 8.373 64.063 1.00 29.09 331 PHE A N 1
ATOM 2464 C CA . PHE A 1 331 ? 1.775 9.715 64.610 1.00 29.09 331 PHE A CA 1
ATOM 2465 C C . PHE A 1 331 ? 2.058 10.729 63.470 1.00 29.09 331 PHE A C 1
ATOM 2467 O O . PHE A 1 331 ? 2.936 10.501 62.641 1.00 29.09 331 PHE A O 1
ATOM 2474 N N . SER A 1 332 ? 1.314 11.844 63.436 1.00 33.69 332 SER A N 1
ATOM 2475 C CA . SER A 1 332 ? 1.653 13.096 62.721 1.00 33.69 332 SER A CA 1
ATOM 2476 C C . SER A 1 332 ? 2.497 14.008 63.622 1.00 33.69 332 SER A C 1
ATOM 2478 O O . SER A 1 332 ? 2.387 13.906 64.844 1.00 33.69 332 SER A O 1
ATOM 2480 N N . PRO A 1 333 ? 3.299 14.926 63.052 1.00 41.72 333 PRO A N 1
ATOM 2481 C CA . PRO A 1 333 ? 2.973 16.367 63.127 1.00 41.72 333 PRO A CA 1
ATOM 2482 C C . PRO A 1 333 ? 3.316 17.124 61.816 1.00 41.72 333 PRO A C 1
ATOM 2484 O O . PRO A 1 333 ? 4.174 16.697 61.055 1.00 41.72 333 PRO A O 1
ATOM 2487 N N . GLY A 1 334 ? 2.557 18.150 61.404 1.00 29.00 334 GLY A N 1
ATOM 2488 C CA . GLY A 1 334 ? 2.789 19.566 61.761 1.00 29.00 334 GLY A CA 1
ATOM 2489 C C . GLY A 1 334 ? 3.762 20.235 60.764 1.00 29.00 334 GLY A C 1
ATOM 2490 O O . GLY A 1 334 ? 4.950 19.966 60.802 1.00 29.00 334 GLY A O 1
ATOM 2491 N N . SER A 1 335 ? 3.288 20.926 59.719 1.00 32.81 335 SER A N 1
ATOM 2492 C CA . SER A 1 335 ? 2.978 22.374 59.661 1.00 32.81 335 SER A CA 1
ATOM 2493 C C . SER A 1 335 ? 4.166 23.292 59.295 1.00 32.81 335 SER A C 1
ATOM 2495 O O . SER A 1 335 ? 5.102 23.403 60.073 1.00 32.81 335 SER A O 1
ATOM 2497 N N . ILE A 1 336 ? 3.984 24.058 58.198 1.00 35.53 336 ILE A N 1
ATOM 2498 C CA . ILE A 1 336 ? 4.532 25.413 57.912 1.00 35.53 336 ILE A CA 1
ATOM 2499 C C . ILE A 1 336 ? 6.032 25.426 57.529 1.00 35.53 336 ILE A C 1
ATOM 2501 O O . ILE A 1 336 ? 6.862 24.922 58.261 1.00 35.53 336 ILE A O 1
ATOM 2505 N N . TRP A 1 337 ? 6.425 25.883 56.329 1.00 34.12 337 TRP A N 1
ATOM 2506 C CA . TRP A 1 337 ? 6.829 27.276 56.057 1.00 34.12 337 TRP A CA 1
ATOM 2507 C C . TRP A 1 337 ? 6.623 27.693 54.584 1.00 34.12 337 TRP A C 1
ATOM 2509 O O . TRP A 1 337 ? 7.042 27.017 53.650 1.00 34.12 337 TRP A O 1
ATOM 2519 N N . ARG A 1 338 ? 5.992 28.864 54.413 1.00 37.84 338 ARG A N 1
ATOM 2520 C CA . ARG A 1 338 ? 5.944 29.711 53.204 1.00 37.84 338 ARG A CA 1
ATOM 2521 C C . ARG A 1 338 ? 7.185 30.613 53.132 1.00 37.84 338 ARG A C 1
ATOM 2523 O O . ARG A 1 338 ? 7.725 30.944 54.185 1.00 37.84 338 ARG A O 1
ATOM 2530 N N . ARG A 1 339 ? 7.412 31.168 51.925 1.00 43.25 339 ARG A N 1
ATOM 2531 C CA . ARG A 1 339 ? 8.166 32.386 51.502 1.00 43.25 339 ARG A CA 1
ATOM 2532 C C . ARG A 1 339 ? 9.313 31.991 50.557 1.00 43.25 339 ARG A C 1
ATOM 2534 O O . ARG A 1 339 ? 10.090 31.124 50.918 1.00 43.25 339 ARG A O 1
ATOM 2541 N N . ARG A 1 340 ? 9.476 32.556 49.361 1.00 47.06 340 ARG A N 1
ATOM 2542 C CA . ARG A 1 340 ? 8.937 33.751 48.687 1.00 47.06 340 ARG A CA 1
ATOM 2543 C 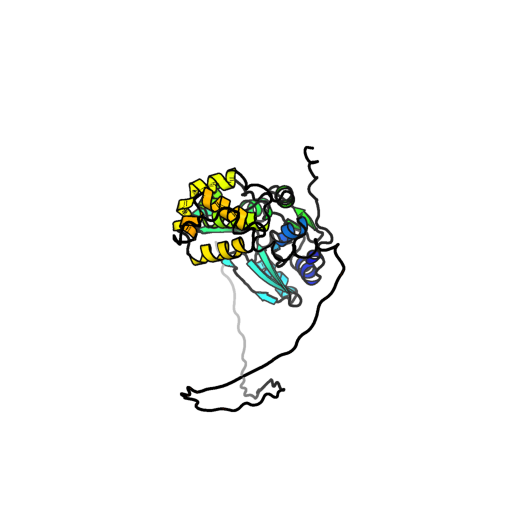C . ARG A 1 340 ? 8.736 33.435 47.210 1.00 47.06 340 ARG A C 1
ATOM 2545 O O . ARG A 1 340 ? 9.463 32.547 46.722 1.00 47.06 340 ARG A O 1
#